Protein AF-A6BKQ6-F1 (afdb_monomer)

Mean predicted aligned error: 5.57 Å

Radius of gyration: 23.63 Å; Cα contacts (8 Å, |Δi|>4): 412; chains: 1; bounding box: 56×48×73 Å

Foldseek 3Di:
DEEEALVLLCLLCAVVNLVHDHDPWFQSVVSNVVLLVDDPYAYEVLRVLVSLLVCLPPLVSLLVSLVVCVVSVHHYDDLDPPDDCDPVNSVVLNPDDSVVSSVVSVVSLLVLLLLLLLVLLVVLLLLLLLLLVLVCVVVVQDDPVRSVVLCCVLRVPCCVPCVVVSSVQLSVQQVVCSVVVNNQPSSLLSSLQVSLVSSLVSQLVVQLVSCVSVVPPCSVVSSVVSNVCSVVLQSPSPLRRLVSSLVSSVVCVVSLVVSLVVVLVVVVVVPQDPQLSLLCSVPVSCCRRVVVHTDGSCSSSLSSSSSLQVDFADDDPPDDPPPRRTYEYADPDPSSLVSCCVPPVVNNVVNVVGTDDD

Secondary structure (DSSP, 8-state):
-EEE-HHHHHHHH-GGGGTPPP-TTB-HHHHHHHHHT-SSEEEEHHHHHHHHHHTTT-HHHHHHHHHHHHHTT-EEE--BTTB---HHHHHHHHT--HHHHHHHHHHHHHHHHHHHHHHHHHHHHHHHHHHHHHHHHHH--S-HHHHHHHHIIIIIIHHHHHHHHHHHHHHHHHHHHHHHT-HHHHHHHHHHHHHHHHHHHHHHHHHHHHHHHTT-S-HHHHHHHHHHHHHHTT-SSSSSHHHHHHHHHGGGHHHHHHHHHHHHHHHHHTT--HHHHHHIIIIIIIIIIIS-----TTHHHHHHHHGGGG-BPPPPTT--TTS--B-EEE---HHHHHHHHHH-HHHHHHHHHTBPP-

Organism: NCBI:txid411462

Solvent-accessible surface area (backbone atoms only — not comparable to full-atom values): 19007 Å² total; per-residue (Å²): 65,40,33,37,36,58,65,36,47,36,32,50,73,30,27,60,79,73,76,40,75,75,62,89,53,49,39,38,70,62,43,30,57,52,55,71,73,47,78,61,36,31,35,34,39,50,35,50,43,52,54,40,41,73,38,31,86,40,38,70,54,48,50,51,52,51,50,49,35,58,75,70,57,47,44,76,40,70,54,44,88,100,49,75,86,48,73,68,54,51,54,51,58,73,69,44,51,57,69,54,46,26,53,47,18,50,52,43,39,52,53,51,39,52,54,52,13,54,50,50,42,52,52,48,51,52,53,52,48,52,51,50,55,49,51,56,64,68,64,68,79,66,53,73,70,54,48,50,53,50,44,45,47,75,45,55,48,44,51,70,73,40,47,67,61,54,26,47,52,41,35,49,30,32,53,57,8,62,76,68,77,37,31,56,58,41,32,39,51,53,52,44,41,57,51,24,54,51,54,48,53,49,51,30,51,52,33,33,53,49,28,57,75,69,65,49,91,58,39,64,58,43,26,51,49,41,54,66,49,35,47,80,54,20,48,65,55,75,78,31,34,51,48,26,53,26,60,62,50,61,76,39,56,70,57,50,57,51,49,47,52,52,56,29,50,53,42,43,75,71,73,43,44,72,44,24,28,47,36,43,42,70,50,50,45,43,35,38,58,74,64,39,42,74,78,58,73,60,56,62,49,50,28,38,53,42,32,53,56,65,43,68,50,80,83,54,93,91,59,57,94,83,55,86,34,57,35,38,68,41,51,77,49,72,66,61,39,54,50,41,40,72,80,38,53,76,44,40,66,58,44,57,72,30,38,52,87,127

pLDDT: mean 90.09, std 6.65, range [56.56, 97.94]

Structure (mmCIF, N/CA/C/O backbone):
data_AF-A6BKQ6-F1
#
_entry.id   AF-A6BKQ6-F1
#
loop_
_atom_site.group_PDB
_atom_site.id
_atom_site.type_symbol
_atom_site.label_atom_id
_atom_site.label_alt_id
_atom_site.label_comp_id
_atom_site.label_asym_id
_atom_site.label_entity_id
_atom_site.label_seq_id
_atom_site.pdbx_PDB_ins_code
_atom_site.Cartn_x
_atom_site.Cartn_y
_atom_site.Cartn_z
_atom_site.occupancy
_atom_site.B_iso_or_equiv
_atom_site.auth_seq_id
_atom_site.auth_comp_id
_atom_site.auth_asym_id
_atom_site.auth_atom_id
_atom_site.pdbx_PDB_model_num
ATOM 1 N N . MET A 1 1 ? -5.783 -12.000 20.745 1.00 90.62 1 MET A N 1
ATOM 2 C CA . MET A 1 1 ? -6.132 -10.556 20.726 1.00 90.62 1 MET A CA 1
ATOM 3 C C . MET A 1 1 ? -6.902 -10.252 19.454 1.00 90.62 1 MET A C 1
ATOM 5 O O . MET A 1 1 ? -6.566 -10.824 18.428 1.00 90.62 1 MET A O 1
ATOM 9 N N . ILE A 1 2 ? -7.914 -9.390 19.515 1.00 95.06 2 ILE A N 1
ATOM 10 C CA . ILE A 1 2 ? -8.702 -8.961 18.355 1.00 95.06 2 ILE A CA 1
ATOM 11 C C . ILE A 1 2 ? -8.279 -7.557 17.933 1.00 95.06 2 ILE A C 1
ATOM 13 O O . ILE A 1 2 ? -8.339 -6.623 18.724 1.00 95.06 2 ILE A O 1
ATOM 17 N N . PHE A 1 3 ? -7.888 -7.411 16.679 1.00 97.31 3 PHE A N 1
ATOM 18 C CA . PHE A 1 3 ? -7.633 -6.138 16.031 1.00 97.31 3 PHE A CA 1
ATOM 19 C C . PHE A 1 3 ? -8.837 -5.732 15.190 1.00 97.31 3 PHE A C 1
ATOM 21 O O . PHE A 1 3 ? -9.510 -6.581 14.602 1.00 97.31 3 PHE A O 1
ATOM 28 N N . LEU A 1 4 ? -9.116 -4.436 15.152 1.00 97.31 4 LEU A N 1
ATOM 29 C CA . LEU A 1 4 ? -10.214 -3.873 14.374 1.00 97.31 4 LEU A CA 1
ATOM 30 C C . LEU A 1 4 ? -9.649 -3.120 13.172 1.00 97.31 4 LEU A C 1
ATOM 32 O O . LEU A 1 4 ? -8.767 -2.283 13.349 1.00 97.31 4 LEU A O 1
ATOM 36 N N . ASP A 1 5 ? -10.169 -3.389 11.975 1.00 95.19 5 ASP A N 1
ATOM 37 C CA . ASP A 1 5 ? -10.005 -2.466 10.850 1.00 95.19 5 ASP A CA 1
ATOM 38 C C . ASP A 1 5 ? -10.895 -1.215 11.039 1.00 95.19 5 ASP A C 1
ATOM 40 O O . ASP A 1 5 ? -11.685 -1.117 11.990 1.00 95.19 5 ASP A O 1
ATOM 44 N N . ALA A 1 6 ? -10.794 -0.248 10.122 1.00 94.31 6 ALA A N 1
ATOM 45 C CA . ALA A 1 6 ? -11.582 0.981 10.203 1.00 94.31 6 ALA A CA 1
ATOM 46 C C . ALA A 1 6 ? -13.096 0.706 10.125 1.00 94.31 6 ALA A C 1
ATOM 48 O O . ALA A 1 6 ? -13.874 1.232 10.923 1.00 94.31 6 ALA A O 1
ATOM 49 N N . ASN A 1 7 ? -13.535 -0.164 9.209 1.00 92.44 7 ASN A N 1
ATOM 50 C CA . ASN A 1 7 ? -14.954 -0.472 9.009 1.00 92.44 7 ASN A CA 1
ATOM 51 C C . ASN A 1 7 ? -15.588 -1.203 10.201 1.00 92.44 7 ASN A C 1
ATOM 53 O O . ASN A 1 7 ? -16.752 -0.959 10.537 1.00 92.44 7 ASN A O 1
ATOM 57 N N . ALA A 1 8 ? -14.837 -2.078 10.856 1.00 95.19 8 ALA A N 1
ATOM 58 C CA . ALA A 1 8 ? -15.203 -2.789 12.064 1.00 95.19 8 ALA A CA 1
ATOM 59 C C . ALA A 1 8 ? -15.252 -1.834 13.250 1.00 95.19 8 ALA A C 1
ATOM 61 O O . ALA A 1 8 ? -16.211 -1.896 14.018 1.00 95.19 8 ALA A O 1
ATOM 62 N N . PHE A 1 9 ? -14.302 -0.899 13.361 1.00 96.75 9 PHE A N 1
ATOM 63 C CA . PHE A 1 9 ? -14.368 0.171 14.355 1.00 96.75 9 PHE A CA 1
ATOM 64 C C . PHE A 1 9 ? -15.628 1.032 14.172 1.00 96.75 9 PHE A C 1
ATOM 66 O O . PHE A 1 9 ? -16.381 1.232 15.128 1.00 96.75 9 PHE A O 1
ATOM 73 N N . TYR A 1 10 ? -15.926 1.472 12.944 1.00 95.44 10 TYR A N 1
ATOM 74 C CA . TYR A 1 10 ? -17.142 2.238 12.653 1.00 95.44 10 TYR A CA 1
ATOM 75 C C . TYR A 1 10 ? -18.410 1.455 12.989 1.00 95.44 10 TYR A C 1
ATOM 77 O O . TYR A 1 10 ? -19.334 2.006 13.578 1.00 95.44 10 TYR A O 1
ATOM 85 N N . SER A 1 11 ? -18.450 0.164 12.661 1.00 95.12 11 SER A N 1
ATOM 86 C CA . SER A 1 11 ? -19.589 -0.709 12.971 1.00 95.12 11 SER A CA 1
ATOM 87 C C . SER A 1 11 ? -19.733 -0.954 14.477 1.00 95.12 11 SER A C 1
ATOM 89 O O . SER A 1 11 ? -20.846 -1.042 14.989 1.00 95.12 11 SER A O 1
ATOM 91 N N . TYR A 1 12 ? -18.620 -1.011 15.214 1.00 95.88 12 TYR A N 1
ATOM 92 C CA . TYR A 1 12 ? -18.617 -1.167 16.666 1.00 95.88 12 TYR A CA 1
ATOM 93 C C . TYR A 1 12 ? -19.188 0.073 17.370 1.00 95.88 12 TYR A C 1
ATOM 95 O O . TYR A 1 12 ? -20.102 -0.039 18.197 1.00 95.88 12 TYR A O 1
ATOM 103 N N . MET A 1 13 ? -18.728 1.263 16.973 1.00 94.94 13 MET A N 1
ATOM 104 C CA . MET A 1 13 ? -19.283 2.544 17.428 1.00 94.94 13 MET A CA 1
ATOM 105 C C . MET A 1 13 ? -20.723 2.764 16.927 1.00 94.94 13 MET A C 1
ATOM 107 O O . MET A 1 13 ? -21.537 3.416 17.585 1.00 94.94 13 MET A O 1
ATOM 111 N N . GLY A 1 14 ? -21.069 2.126 15.810 1.00 92.69 14 GLY A N 1
ATOM 112 C CA . GLY A 1 14 ? -22.310 2.274 15.059 1.00 92.69 14 GLY A CA 1
ATOM 113 C C . GLY A 1 14 ? -22.132 3.303 13.948 1.00 92.69 14 GLY A C 1
ATOM 114 O O . GLY A 1 14 ? -21.841 4.466 14.227 1.00 92.69 14 GLY A O 1
ATOM 115 N N . ARG A 1 15 ? -22.323 2.911 12.683 1.00 91.19 15 ARG A N 1
ATOM 116 C CA . ARG A 1 15 ? -21.946 3.760 11.535 1.00 91.19 15 ARG A CA 1
ATOM 117 C C . ARG A 1 15 ? -22.690 5.095 11.503 1.00 91.19 15 ARG A C 1
ATOM 119 O O . ARG A 1 15 ? -22.076 6.136 11.271 1.00 91.19 15 ARG A O 1
ATOM 126 N N . LYS A 1 16 ? -23.973 5.097 11.875 1.00 88.56 16 LYS A N 1
ATOM 127 C CA . LYS A 1 16 ? -24.762 6.330 12.057 1.00 88.56 16 LYS A CA 1
ATOM 128 C C . LYS A 1 16 ? -24.145 7.277 13.089 1.00 88.56 16 LYS A C 1
ATOM 130 O O . LYS A 1 16 ? -24.115 8.488 12.879 1.00 88.56 16 LYS A O 1
ATOM 135 N N . ASN A 1 17 ? -23.589 6.731 14.172 1.00 87.38 17 ASN A N 1
ATOM 136 C CA . ASN A 1 17 ? -22.946 7.507 15.235 1.00 87.38 17 ASN A CA 1
ATOM 137 C C . ASN A 1 17 ? -21.609 8.104 14.806 1.00 87.38 17 ASN A C 1
ATOM 139 O O . ASN A 1 17 ? -21.092 8.963 15.517 1.00 87.38 17 ASN A O 1
ATOM 143 N N . VAL A 1 18 ? -21.069 7.693 13.654 1.00 87.06 18 VAL A N 1
ATOM 144 C CA . VAL A 1 18 ? -19.909 8.328 13.020 1.00 87.06 18 VAL A CA 1
ATOM 145 C C . VAL A 1 18 ? -20.253 9.126 11.758 1.00 87.06 18 VAL A C 1
ATOM 147 O O . VAL A 1 18 ? -19.361 9.613 11.079 1.00 87.06 18 VAL A O 1
ATOM 150 N N . GLY A 1 19 ? -21.543 9.330 11.467 1.00 84.75 19 GLY A N 1
ATOM 151 C CA . GLY A 1 19 ? -21.985 10.097 10.297 1.00 84.75 19 GLY A CA 1
ATOM 152 C C . GLY A 1 19 ? -21.862 9.331 8.979 1.00 84.75 19 GLY A C 1
ATOM 153 O O . GLY A 1 19 ? -21.945 9.932 7.914 1.00 84.75 19 GLY A O 1
ATOM 154 N N . LEU A 1 20 ? -21.678 8.012 9.047 1.00 86.69 20 LEU A N 1
ATOM 155 C CA . LEU A 1 20 ? -21.656 7.120 7.895 1.00 86.69 20 LEU A CA 1
ATOM 156 C C . LEU A 1 20 ? -23.038 6.482 7.696 1.00 86.69 20 LEU A C 1
ATOM 158 O O . LEU A 1 20 ? -23.798 6.290 8.649 1.00 86.69 20 LEU A O 1
ATOM 162 N N . GLY A 1 21 ? -23.354 6.113 6.453 1.00 81.62 21 GLY A N 1
ATOM 163 C CA . GLY A 1 21 ? -24.565 5.349 6.143 1.00 81.62 21 GLY A CA 1
ATOM 164 C C . GLY A 1 21 ? -24.598 4.004 6.878 1.00 81.62 21 GLY A C 1
ATOM 165 O O . GLY A 1 21 ? -23.546 3.400 7.126 1.00 81.62 21 GLY A O 1
ATOM 166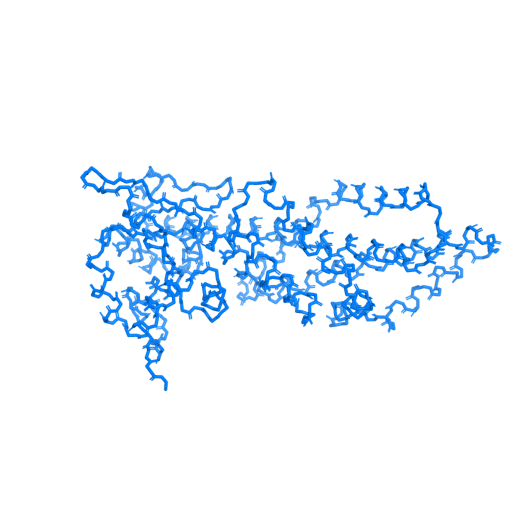 N N . GLU A 1 22 ? -25.803 3.536 7.223 1.00 74.94 22 GLU A N 1
ATOM 167 C CA . GLU A 1 22 ? -25.991 2.221 7.849 1.00 74.94 22 GLU A CA 1
ATOM 168 C C . GLU A 1 22 ? -25.378 1.113 7.003 1.00 74.94 22 GLU A C 1
ATOM 170 O O . GLU A 1 22 ? -25.504 1.099 5.778 1.00 74.94 22 GLU A O 1
ATOM 175 N N . SER A 1 23 ? -24.725 0.161 7.669 1.00 73.62 23 SER A N 1
ATOM 176 C CA . SER A 1 23 ? -24.297 -1.053 6.991 1.00 73.62 23 SER A CA 1
ATOM 177 C C . SER A 1 23 ? -25.489 -1.986 6.834 1.00 73.62 23 SER A C 1
ATOM 179 O O . SER A 1 23 ? -25.983 -2.543 7.812 1.00 73.62 23 SER A O 1
ATOM 181 N N . ALA A 1 24 ? -25.901 -2.230 5.591 1.00 72.81 24 ALA A N 1
ATOM 182 C CA . ALA A 1 24 ? -26.839 -3.305 5.274 1.00 72.81 24 ALA A CA 1
ATOM 183 C C . ALA A 1 24 ? -26.221 -4.705 5.472 1.00 72.81 24 ALA A C 1
ATOM 185 O O . ALA A 1 24 ? -26.926 -5.709 5.406 1.00 72.81 24 ALA A O 1
ATOM 186 N N . HIS A 1 25 ? -24.913 -4.796 5.730 1.00 83.81 25 HIS A N 1
ATOM 187 C CA . HIS A 1 25 ? -24.161 -6.051 5.700 1.00 83.81 25 HIS A CA 1
ATOM 188 C C . HIS A 1 25 ? -23.650 -6.503 7.069 1.00 83.81 25 HIS A C 1
ATOM 190 O O . HIS A 1 25 ? -23.174 -7.631 7.176 1.00 83.81 25 HIS A O 1
ATOM 196 N N . VAL A 1 26 ? -23.743 -5.663 8.107 1.00 91.38 26 VAL A N 1
ATOM 197 C CA . VAL A 1 26 ? -23.176 -5.941 9.435 1.00 91.38 26 VAL A CA 1
ATOM 198 C C . VAL A 1 26 ? -24.244 -5.838 10.519 1.00 91.38 26 VAL A C 1
ATOM 200 O O . VAL A 1 26 ? -24.957 -4.845 10.637 1.00 91.38 26 VAL A O 1
ATOM 203 N N . LYS A 1 27 ? -24.300 -6.852 11.377 1.00 93.12 27 LYS A N 1
ATOM 204 C CA . LYS A 1 27 ? -25.115 -6.902 12.588 1.00 93.12 27 LYS A CA 1
ATOM 205 C C . LYS A 1 27 ? -24.452 -6.108 13.713 1.00 93.12 27 LYS A C 1
ATOM 207 O O . LYS A 1 27 ? -23.908 -6.680 14.658 1.00 93.12 27 LYS A O 1
ATOM 212 N N . GLU A 1 28 ? -24.491 -4.779 13.621 1.00 93.00 28 GLU A N 1
ATOM 213 C CA . GLU A 1 28 ? -23.759 -3.879 14.532 1.00 93.00 28 GLU A CA 1
ATOM 214 C C . GLU A 1 28 ? -24.047 -4.146 16.022 1.00 93.00 28 GLU A C 1
ATOM 216 O O . GLU A 1 28 ? -23.132 -4.114 16.844 1.00 93.00 28 GLU A O 1
ATOM 221 N N . LYS A 1 29 ? -25.297 -4.477 16.384 1.00 92.25 29 LYS A N 1
ATOM 222 C CA . LYS A 1 29 ? -25.671 -4.801 17.775 1.00 92.25 29 LYS A CA 1
ATOM 223 C C . LYS A 1 29 ? -24.989 -6.072 18.291 1.00 92.25 29 LYS A C 1
ATOM 225 O O . LYS A 1 29 ? -24.486 -6.073 19.411 1.00 92.25 29 LYS A O 1
ATOM 230 N N . GLU A 1 30 ? -24.959 -7.134 17.483 1.00 95.06 30 GLU A N 1
ATOM 231 C CA . GLU A 1 30 ? -24.305 -8.399 17.846 1.00 95.06 30 GLU A CA 1
ATOM 232 C C . GLU A 1 30 ? -22.784 -8.218 17.930 1.00 95.06 30 GLU A C 1
ATOM 234 O O . GLU A 1 30 ? -22.162 -8.669 18.893 1.00 95.06 30 GLU A O 1
ATOM 239 N N . LEU A 1 31 ? -22.195 -7.493 16.969 1.00 95.62 31 LEU A N 1
ATOM 240 C CA . LEU A 1 31 ? -20.769 -7.157 16.973 1.00 95.62 31 LEU A CA 1
ATOM 241 C C . LEU A 1 31 ? -20.386 -6.376 18.232 1.00 95.62 31 LEU A C 1
ATOM 243 O O . LEU A 1 31 ? -19.391 -6.700 18.878 1.00 95.62 31 LEU A O 1
ATOM 247 N N . ARG A 1 32 ? -21.182 -5.363 18.594 1.00 95.06 32 ARG A N 1
ATOM 248 C CA . ARG A 1 32 ? -20.947 -4.557 19.792 1.00 95.06 32 ARG A CA 1
ATOM 249 C C . ARG A 1 32 ? -21.020 -5.397 21.058 1.00 95.06 32 ARG A C 1
ATOM 251 O O . ARG A 1 32 ? -20.077 -5.351 21.838 1.00 95.06 32 ARG A O 1
ATOM 258 N N . GLY A 1 33 ? -22.071 -6.204 21.223 1.00 95.94 33 GLY A N 1
ATOM 259 C CA . GLY A 1 33 ? -22.197 -7.095 22.380 1.00 95.94 33 GLY A CA 1
ATOM 260 C C . GLY A 1 33 ? -21.012 -8.057 22.511 1.00 95.94 33 GLY A C 1
ATOM 261 O O . GLY A 1 33 ? -20.489 -8.257 23.605 1.00 95.94 33 GLY A O 1
ATOM 262 N N . TYR A 1 34 ? -20.525 -8.590 21.389 1.00 95.88 34 TYR A N 1
ATOM 263 C CA . TYR A 1 34 ? -19.332 -9.431 21.375 1.00 95.88 34 TYR A CA 1
ATOM 264 C C . TYR A 1 34 ? -18.054 -8.669 21.755 1.00 95.88 34 TYR A C 1
ATOM 266 O O . TYR A 1 34 ? -17.312 -9.121 22.624 1.00 95.88 34 TYR A O 1
ATOM 274 N N . LEU A 1 35 ? -17.786 -7.513 21.142 1.00 96.00 35 LEU A N 1
ATOM 275 C CA . LEU A 1 35 ? -16.572 -6.732 21.410 1.00 96.00 35 LEU A CA 1
ATOM 276 C C . LEU A 1 35 ? -16.549 -6.132 22.823 1.00 96.00 35 LEU A C 1
ATOM 278 O O . LEU A 1 35 ? -15.479 -6.047 23.430 1.00 96.00 35 LEU A O 1
ATOM 282 N N . ASP A 1 36 ? -17.712 -5.783 23.375 1.00 95.94 36 ASP A N 1
ATOM 283 C CA . ASP A 1 36 ? -17.853 -5.365 24.771 1.00 95.94 36 ASP A CA 1
ATOM 284 C C . ASP A 1 36 ? -17.510 -6.512 25.739 1.00 95.94 36 ASP A C 1
ATOM 286 O O . ASP A 1 36 ? -16.922 -6.270 26.792 1.00 95.94 36 ASP A O 1
ATOM 290 N N . SER A 1 37 ? -17.791 -7.769 25.364 1.00 93.75 37 SER A N 1
ATOM 291 C CA . SER A 1 37 ? -17.470 -8.952 26.181 1.00 93.75 37 SER A CA 1
ATOM 292 C C . SER A 1 37 ? -15.985 -9.350 26.174 1.00 93.75 37 SER A C 1
ATOM 294 O O . SER A 1 37 ? -15.577 -10.228 26.934 1.00 93.75 37 SER A O 1
ATOM 296 N N . ILE A 1 38 ? -15.157 -8.719 25.331 1.00 89.81 38 ILE A N 1
ATOM 297 C CA . ILE A 1 38 ? -13.746 -9.079 25.148 1.00 89.81 38 ILE A CA 1
ATOM 298 C C . ILE A 1 38 ? -12.833 -7.984 25.671 1.00 89.81 38 ILE A C 1
ATOM 300 O O . ILE A 1 38 ? -12.914 -6.830 25.257 1.00 89.81 38 ILE A O 1
ATOM 304 N N . PHE A 1 39 ? -11.889 -8.370 26.526 1.00 86.12 39 PHE A N 1
ATOM 305 C CA . PHE A 1 39 ? -10.869 -7.461 27.047 1.00 86.12 39 PHE A CA 1
ATOM 306 C C . PHE A 1 39 ? -9.665 -7.315 26.109 1.00 86.12 39 PHE A C 1
ATOM 308 O O . PHE A 1 39 ? -9.172 -6.207 25.928 1.00 86.12 39 PHE A O 1
ATOM 315 N N . ASP A 1 40 ? -9.224 -8.400 25.465 1.00 88.94 40 ASP A N 1
ATOM 316 C CA . ASP A 1 40 ? -8.035 -8.403 24.600 1.00 88.94 40 ASP A CA 1
ATOM 317 C C . ASP A 1 40 ? -8.367 -7.916 23.181 1.00 88.94 40 ASP A C 1
ATOM 319 O O . ASP A 1 40 ? -8.368 -8.701 22.223 1.00 88.94 40 ASP A O 1
ATOM 323 N N . LYS A 1 41 ? -8.655 -6.619 23.050 1.00 94.00 41 LYS A N 1
ATOM 324 C CA . LYS A 1 41 ? -8.938 -5.949 21.777 1.00 94.00 41 LYS A CA 1
ATOM 325 C C . LYS A 1 41 ? -8.129 -4.664 21.612 1.00 94.00 41 LYS A C 1
ATOM 327 O O . LYS A 1 41 ? -7.881 -3.957 22.584 1.00 94.00 41 LYS A O 1
ATOM 332 N N . SER A 1 42 ? -7.732 -4.363 20.381 1.00 95.88 42 SER A N 1
ATOM 333 C CA . SER A 1 42 ? -6.844 -3.245 20.066 1.00 95.88 42 SER A CA 1
ATOM 334 C C . SER A 1 42 ? -7.161 -2.641 18.697 1.00 95.88 42 SER A C 1
ATOM 336 O O . SER A 1 42 ? -7.721 -3.300 17.819 1.00 95.88 42 SER A O 1
ATOM 338 N N . LEU A 1 43 ? -6.804 -1.372 18.524 1.00 96.56 43 LEU A N 1
ATOM 339 C CA . LEU A 1 43 ? -6.849 -0.665 17.256 1.00 96.56 43 LEU A CA 1
ATOM 340 C C . LEU A 1 43 ? -5.414 -0.533 16.717 1.00 96.56 43 LEU A C 1
ATOM 342 O O . LEU A 1 43 ? -4.566 0.046 17.400 1.00 96.56 43 LEU A O 1
ATOM 346 N N . PRO A 1 44 ? -5.108 -1.053 15.521 1.00 97.19 44 PRO A N 1
ATOM 347 C CA . PRO A 1 44 ? -3.815 -0.814 14.890 1.00 97.19 44 PRO A CA 1
ATOM 348 C C . PRO A 1 44 ? -3.576 0.688 14.674 1.00 97.19 44 PRO A C 1
ATOM 350 O O . PRO A 1 44 ? -4.498 1.416 14.307 1.00 97.19 44 PRO A O 1
ATOM 353 N N . THR A 1 45 ? -2.344 1.162 14.857 1.00 96.69 45 THR A N 1
ATOM 354 C CA . THR A 1 45 ? -1.991 2.581 14.666 1.00 96.69 45 THR A CA 1
ATOM 355 C C . THR A 1 45 ? -2.237 3.046 13.231 1.00 96.69 45 THR A C 1
ATOM 357 O O . THR A 1 45 ? -2.738 4.145 13.024 1.00 96.69 45 THR A O 1
ATOM 360 N N . SER A 1 46 ? -1.983 2.189 12.239 1.00 96.06 46 SER A N 1
ATOM 361 C CA . SER A 1 46 ? -2.410 2.406 10.840 1.00 96.06 46 SER A CA 1
ATOM 362 C C . SER A 1 46 ? -3.896 2.765 10.728 1.00 96.06 46 SER A C 1
ATOM 364 O O . SER A 1 46 ? -4.236 3.810 10.179 1.00 96.06 46 SER A O 1
ATOM 366 N N . VAL A 1 47 ? -4.769 1.963 11.337 1.00 96.75 47 VAL A N 1
ATOM 367 C CA . VAL A 1 47 ? -6.221 2.179 11.339 1.00 96.75 47 VAL A CA 1
ATOM 368 C C . VAL A 1 47 ? -6.597 3.442 12.121 1.00 96.75 47 VAL A C 1
ATOM 370 O O . VAL A 1 47 ? -7.471 4.198 11.702 1.00 96.75 47 VAL A O 1
ATOM 373 N N . PHE A 1 48 ? -5.927 3.712 13.245 1.00 97.19 48 PHE A N 1
ATOM 374 C CA . PHE A 1 48 ? -6.125 4.950 14.000 1.00 97.19 48 PHE A CA 1
ATOM 375 C C . PHE A 1 48 ? -5.832 6.188 13.142 1.00 97.19 48 PHE A C 1
ATOM 377 O O . PHE A 1 48 ? -6.673 7.083 13.069 1.00 97.19 48 PHE A O 1
ATOM 384 N N . ILE A 1 49 ? -4.697 6.213 12.435 1.00 96.44 49 ILE A N 1
ATOM 385 C CA . ILE A 1 49 ? -4.351 7.294 11.503 1.00 96.44 49 ILE A CA 1
ATOM 386 C C . ILE A 1 49 ? -5.431 7.440 10.429 1.00 96.44 49 ILE A C 1
ATOM 388 O O . ILE A 1 49 ? -5.888 8.554 10.183 1.00 96.44 49 ILE A O 1
ATOM 392 N N . GLU A 1 50 ? -5.881 6.343 9.814 1.00 95.31 50 GLU A N 1
ATOM 393 C CA . GLU A 1 50 ? -6.937 6.391 8.794 1.00 95.31 50 GLU A CA 1
ATOM 394 C C . GLU A 1 50 ? -8.222 7.034 9.306 1.00 95.31 50 GLU A C 1
ATOM 396 O O . GLU A 1 50 ? -8.780 7.912 8.645 1.00 95.31 50 GLU A O 1
ATOM 401 N N . ILE A 1 51 ? -8.665 6.644 10.501 1.00 96.38 51 ILE A N 1
ATOM 402 C CA . ILE A 1 51 ? -9.873 7.183 11.124 1.00 96.38 51 ILE A CA 1
ATOM 403 C C . ILE A 1 51 ? -9.710 8.677 11.426 1.00 96.38 51 ILE A C 1
ATOM 405 O O . ILE A 1 51 ? -10.586 9.473 11.079 1.00 96.38 51 ILE A O 1
ATOM 409 N N . MET A 1 52 ? -8.595 9.071 12.045 1.00 96.88 52 MET A N 1
ATOM 410 C CA . MET A 1 52 ? -8.338 10.467 12.408 1.00 96.88 52 MET A CA 1
ATOM 411 C C . MET A 1 52 ? -8.236 11.363 11.168 1.00 96.88 52 MET A C 1
ATOM 413 O O . MET A 1 52 ? -8.806 12.452 11.143 1.00 96.88 52 MET A O 1
ATOM 417 N N . VAL A 1 53 ? -7.573 10.892 10.109 1.00 95.69 53 VAL A N 1
ATOM 418 C CA . VAL A 1 53 ? -7.454 11.620 8.838 1.00 95.69 53 VAL A CA 1
ATOM 419 C C . VAL A 1 53 ? -8.798 11.716 8.118 1.00 95.69 53 VAL A C 1
ATOM 421 O O . VAL A 1 53 ? -9.112 12.764 7.544 1.00 95.69 53 VAL A O 1
ATOM 424 N N . HIS A 1 54 ? -9.613 10.659 8.154 1.00 94.69 54 HIS A N 1
ATOM 425 C CA . HIS A 1 54 ? -10.936 10.652 7.532 1.00 94.69 54 HIS A CA 1
ATOM 426 C C . HIS A 1 54 ? -11.839 11.749 8.112 1.00 94.69 54 HIS A C 1
ATOM 428 O O . HIS A 1 54 ? -12.478 12.479 7.359 1.00 94.69 54 HIS A O 1
ATOM 434 N N . PHE A 1 55 ? -11.826 11.925 9.436 1.00 95.94 55 PHE A N 1
ATOM 435 C CA . PHE A 1 55 ? -12.648 12.916 10.137 1.00 95.94 55 PHE A CA 1
ATOM 436 C C . PHE A 1 55 ? -11.906 14.212 10.492 1.00 95.94 55 PHE A C 1
ATOM 438 O O . PHE A 1 55 ? -12.395 14.982 11.315 1.00 95.94 55 PHE A O 1
ATOM 445 N N . ARG A 1 56 ? -10.748 14.489 9.876 1.00 95.88 56 ARG A N 1
ATOM 446 C CA . ARG A 1 56 ? -9.857 15.616 10.226 1.00 95.88 56 ARG A CA 1
ATOM 447 C C . ARG A 1 56 ? -10.534 16.990 10.297 1.00 95.88 56 ARG A C 1
ATOM 449 O O . ARG A 1 56 ? -10.078 17.864 11.030 1.00 95.88 56 ARG A O 1
ATOM 456 N N . ASP A 1 57 ? -11.616 17.190 9.548 1.00 94.56 57 ASP A N 1
ATOM 457 C CA . ASP A 1 57 ? -12.371 18.443 9.527 1.00 94.56 57 ASP A CA 1
ATOM 458 C C . ASP A 1 57 ? -13.527 18.508 10.536 1.00 94.56 57 ASP A C 1
ATOM 460 O O . ASP A 1 57 ? -13.966 19.607 10.882 1.00 94.56 57 ASP A O 1
ATOM 464 N N . ASP A 1 58 ? -13.972 17.366 11.067 1.00 95.12 58 ASP A N 1
ATOM 465 C CA . ASP A 1 58 ? -15.084 17.250 12.014 1.00 95.12 58 ASP A CA 1
ATOM 466 C C . ASP A 1 58 ? -14.562 17.057 13.448 1.00 95.12 58 ASP A C 1
ATOM 468 O O . ASP A 1 58 ? -14.443 15.949 13.971 1.00 95.12 58 ASP A O 1
ATOM 472 N N . LYS A 1 59 ? -14.261 18.180 14.107 1.00 93.56 59 LYS A N 1
ATOM 473 C CA . LYS A 1 59 ? -13.708 18.231 15.475 1.00 93.56 59 LYS A CA 1
ATOM 474 C C . LYS A 1 59 ? -14.543 17.447 16.485 1.00 93.56 59 LYS A C 1
ATOM 476 O O . LYS A 1 59 ? -14.004 16.693 17.294 1.00 93.56 59 LYS A O 1
ATOM 481 N N . LYS A 1 60 ? -15.869 17.597 16.404 1.00 92.06 60 LYS A N 1
ATOM 482 C CA . LYS A 1 60 ? -16.813 16.923 17.298 1.00 92.06 60 LYS A CA 1
ATOM 483 C C . LYS A 1 60 ? -16.719 15.414 17.115 1.00 92.06 60 LYS A C 1
ATOM 485 O O . LYS A 1 60 ? -16.704 14.675 18.097 1.00 92.06 60 LYS A O 1
ATOM 490 N N . ARG A 1 61 ? -16.620 14.956 15.866 1.00 94.44 61 ARG A N 1
ATOM 491 C CA . ARG A 1 61 ? -16.457 13.537 15.560 1.00 94.44 61 ARG A CA 1
ATOM 492 C C . ARG A 1 61 ? -15.135 12.975 16.048 1.00 94.44 61 ARG A C 1
ATOM 494 O O . ARG A 1 61 ? -15.138 11.899 16.636 1.00 94.44 61 ARG A O 1
ATOM 501 N N . LEU A 1 62 ? -14.033 13.696 15.846 1.00 96.31 62 LEU A N 1
ATOM 502 C CA . LEU A 1 62 ? -12.721 13.285 16.351 1.00 96.31 62 LEU A CA 1
ATOM 503 C C . LEU A 1 62 ? -12.775 13.061 17.867 1.00 96.31 62 LEU A C 1
ATOM 505 O O . LEU A 1 62 ? -12.317 12.027 18.353 1.00 96.31 62 LEU A O 1
ATOM 509 N N . LYS A 1 63 ? -13.409 13.979 18.608 1.00 94.94 63 LYS A N 1
ATOM 510 C CA . LYS A 1 63 ? -13.572 13.839 20.057 1.00 94.94 63 LYS A CA 1
ATOM 511 C C . LYS A 1 63 ? -14.430 12.626 20.425 1.00 94.94 63 LYS A C 1
ATOM 513 O O . LYS A 1 63 ? -14.013 11.823 21.251 1.00 94.94 63 LYS A O 1
ATOM 518 N N . GLN A 1 64 ? -15.561 12.423 19.746 1.00 94.88 64 GLN A N 1
ATOM 519 C CA . GLN A 1 64 ? -16.416 11.244 19.948 1.00 94.88 64 GLN A CA 1
ATOM 520 C C . GLN A 1 64 ? -15.680 9.919 19.697 1.00 94.88 64 GLN A C 1
ATOM 522 O O . GLN A 1 64 ? -15.884 8.956 20.431 1.00 94.88 64 GLN A O 1
ATOM 527 N N . ILE A 1 65 ? -14.828 9.862 18.672 1.00 96.06 65 ILE A N 1
ATOM 528 C CA . ILE A 1 65 ? -14.018 8.682 18.343 1.00 96.06 65 ILE A CA 1
ATOM 529 C C . ILE A 1 65 ? -13.017 8.379 19.460 1.00 96.06 65 ILE A C 1
ATOM 531 O O . ILE A 1 65 ? -12.891 7.225 19.875 1.00 96.06 65 ILE A O 1
ATOM 535 N N . LEU A 1 66 ? -12.322 9.404 19.961 1.00 96.19 66 LEU A N 1
ATOM 536 C CA . LEU A 1 66 ? -11.375 9.255 21.066 1.00 96.19 66 LEU A CA 1
ATOM 537 C C . LEU A 1 66 ? -12.071 8.833 22.356 1.00 96.19 66 LEU A C 1
ATOM 539 O O . LEU A 1 66 ? -11.613 7.894 23.010 1.00 96.19 66 LEU A O 1
ATOM 543 N N . ASP A 1 67 ? -13.188 9.482 22.681 1.00 95.31 67 ASP A N 1
ATOM 544 C CA . ASP A 1 67 ? -13.964 9.186 23.879 1.00 95.31 67 ASP A CA 1
ATOM 545 C C . ASP A 1 67 ? -14.485 7.743 23.841 1.00 95.31 67 ASP A C 1
ATOM 547 O O . ASP A 1 67 ? -14.313 6.995 24.803 1.00 95.31 67 ASP A O 1
ATOM 551 N N . PHE A 1 68 ? -15.008 7.300 22.691 1.00 96.44 68 PHE A N 1
ATOM 552 C CA . PHE A 1 68 ? -15.434 5.915 22.492 1.00 96.44 68 PHE A CA 1
ATOM 553 C C . PHE A 1 68 ? -14.268 4.924 22.617 1.00 96.44 68 PHE A C 1
ATOM 555 O O . PHE A 1 68 ? -14.389 3.902 23.294 1.00 96.44 68 PHE A O 1
ATOM 562 N N . ARG A 1 69 ? -13.109 5.214 22.005 1.00 95.88 69 ARG A N 1
ATOM 563 C CA . ARG A 1 69 ? -11.904 4.376 22.138 1.00 95.88 69 ARG A CA 1
ATOM 564 C C . ARG A 1 69 ? -11.519 4.203 23.610 1.00 95.88 69 ARG A C 1
ATOM 566 O O . ARG A 1 69 ? -11.235 3.077 24.029 1.00 95.88 69 ARG A O 1
ATOM 573 N N . GLY A 1 70 ? -11.493 5.298 24.372 1.00 94.00 70 GLY A N 1
ATOM 574 C CA . GLY A 1 70 ? -11.149 5.289 25.793 1.00 94.00 70 GLY A CA 1
ATOM 575 C C . GLY A 1 70 ? -12.175 4.543 26.644 1.00 94.00 70 GLY A C 1
ATOM 576 O O . GLY A 1 70 ? -11.790 3.661 27.411 1.00 94.00 70 GLY A O 1
ATOM 577 N N . GLU A 1 71 ? -13.472 4.802 26.443 1.00 95.00 71 GLU A N 1
ATOM 578 C CA . GLU A 1 71 ? -14.574 4.091 27.112 1.00 95.00 71 GLU A CA 1
ATOM 579 C C . GLU A 1 71 ? -14.469 2.574 26.895 1.00 95.00 71 GLU A C 1
ATOM 581 O O . GLU A 1 71 ? -14.557 1.784 27.836 1.00 95.00 71 GLU A O 1
ATOM 586 N N . LYS A 1 72 ? -14.206 2.157 25.651 1.00 95.19 72 LYS A N 1
ATOM 587 C CA . LYS A 1 72 ? -14.075 0.743 25.275 1.00 95.19 72 LYS A CA 1
ATOM 588 C C . LYS A 1 72 ? -12.708 0.137 25.585 1.00 95.19 72 LYS A C 1
ATOM 590 O O . LYS A 1 72 ? -12.508 -1.049 25.296 1.00 95.19 72 LYS A O 1
ATOM 595 N N . LYS A 1 73 ? -11.794 0.917 26.177 1.00 92.94 73 LYS A N 1
ATOM 596 C CA . LYS A 1 73 ? -10.417 0.531 26.525 1.00 92.94 73 LYS A CA 1
ATOM 597 C C . LYS A 1 73 ? -9.670 -0.107 25.348 1.00 92.94 73 LYS A C 1
ATOM 599 O O . LYS A 1 73 ? -8.957 -1.092 25.515 1.00 92.94 73 LYS A O 1
ATOM 604 N N . LEU A 1 74 ? -9.866 0.433 24.145 1.00 93.81 74 LEU A N 1
ATOM 605 C CA . LEU A 1 74 ? -9.171 -0.025 22.944 1.00 93.81 74 LEU A CA 1
ATOM 606 C C . LEU A 1 74 ? -7.730 0.494 22.969 1.00 93.81 74 LEU A C 1
ATOM 608 O O . LEU A 1 74 ? -7.487 1.670 22.696 1.00 93.81 74 LEU A O 1
ATOM 612 N N . SER A 1 75 ? -6.769 -0.370 23.298 1.00 92.81 75 SER A N 1
ATOM 613 C CA . SER A 1 75 ? -5.345 -0.020 23.220 1.00 92.81 75 SER A CA 1
ATOM 614 C C . SER A 1 75 ? -4.930 0.251 21.772 1.00 92.81 75 SER A C 1
ATOM 616 O O . SER A 1 75 ? -5.541 -0.285 20.844 1.00 92.81 75 SER A O 1
ATOM 618 N N . LEU A 1 76 ? -3.889 1.065 21.566 1.00 94.75 76 LEU A N 1
ATOM 619 C CA . LEU A 1 76 ? -3.263 1.174 20.247 1.00 94.75 76 LEU A CA 1
ATOM 620 C C . LEU A 1 76 ? -2.160 0.131 20.099 1.00 94.75 76 LEU A C 1
ATOM 622 O O . LEU A 1 76 ? -1.400 -0.112 21.035 1.00 94.75 76 LEU A O 1
ATOM 626 N N . PHE A 1 77 ? -2.070 -0.465 18.917 1.00 95.62 77 PHE A N 1
ATOM 627 C CA . PHE A 1 77 ? -0.981 -1.359 18.554 1.00 95.62 77 PHE A CA 1
ATOM 628 C C . PHE A 1 77 ? -0.171 -0.744 17.417 1.00 95.62 77 PHE A C 1
ATOM 630 O O . PHE A 1 77 ? -0.642 -0.657 16.281 1.00 95.62 77 PHE A O 1
ATOM 637 N N . ASN A 1 78 ? 1.053 -0.325 17.737 1.00 94.38 78 ASN A N 1
ATOM 638 C CA . ASN A 1 78 ? 1.972 0.309 16.797 1.00 94.38 78 ASN A CA 1
ATOM 639 C C . ASN A 1 78 ? 2.474 -0.708 15.766 1.00 94.38 78 ASN A C 1
A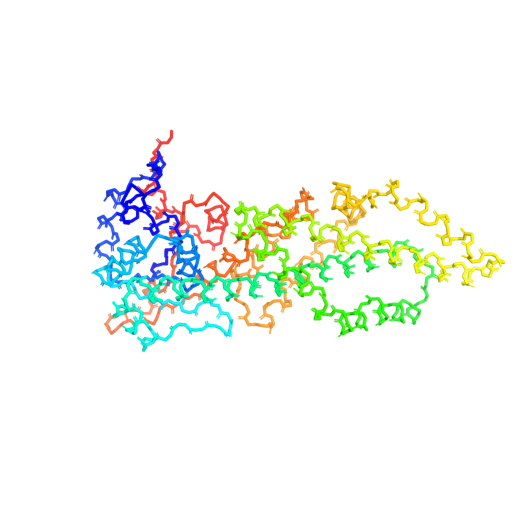TOM 641 O O . ASN A 1 78 ? 3.419 -1.451 16.009 1.00 94.38 78 ASN A O 1
ATOM 645 N N . ASN A 1 79 ? 1.786 -0.753 14.623 1.00 93.81 79 ASN A N 1
ATOM 646 C CA . ASN A 1 79 ? 2.019 -1.701 13.532 1.00 93.81 79 ASN A CA 1
ATOM 647 C C . ASN A 1 79 ? 2.632 -1.065 12.276 1.00 93.81 79 ASN A C 1
ATOM 649 O O . ASN A 1 79 ? 2.679 -1.707 11.228 1.00 93.81 79 ASN A O 1
ATOM 653 N N . ILE A 1 80 ? 3.056 0.194 12.368 1.00 91.12 80 ILE A N 1
ATOM 654 C CA . ILE A 1 80 ? 3.740 0.904 11.292 1.00 91.12 80 ILE A CA 1
ATOM 655 C C . ILE A 1 80 ? 5.236 0.914 11.624 1.00 91.12 80 ILE A C 1
ATOM 657 O O . ILE A 1 80 ? 5.594 1.356 12.717 1.00 91.12 80 ILE A O 1
ATOM 661 N N . PRO A 1 81 ? 6.113 0.444 10.723 1.00 81.44 81 PRO A N 1
ATOM 662 C CA . PRO A 1 81 ? 7.551 0.614 10.890 1.00 81.44 81 PRO A CA 1
ATOM 663 C C . PRO A 1 81 ? 7.908 2.095 11.069 1.00 81.44 81 PRO A C 1
ATOM 665 O O . PRO A 1 81 ? 7.370 2.950 10.369 1.00 81.44 81 PRO A O 1
ATOM 668 N N . ASP A 1 82 ? 8.793 2.392 12.019 1.00 80.62 82 ASP A N 1
ATOM 669 C CA . ASP A 1 82 ? 9.331 3.736 12.286 1.00 80.62 82 ASP A CA 1
ATOM 670 C C . ASP A 1 82 ? 8.307 4.819 12.692 1.00 80.62 82 ASP A C 1
ATOM 672 O O . ASP A 1 82 ? 8.663 5.992 12.804 1.00 80.62 82 ASP A O 1
ATOM 676 N N . TYR A 1 83 ? 7.050 4.450 12.971 1.00 87.56 83 TYR A N 1
ATOM 677 C CA . TYR A 1 83 ? 6.039 5.364 13.503 1.00 87.56 83 TYR A CA 1
ATOM 678 C C . TYR A 1 83 ? 5.312 4.755 14.704 1.00 87.56 83 TYR A C 1
ATOM 680 O O . TYR A 1 83 ? 4.734 3.669 14.637 1.00 87.56 83 TYR A O 1
ATOM 688 N N . CYS A 1 84 ? 5.318 5.481 15.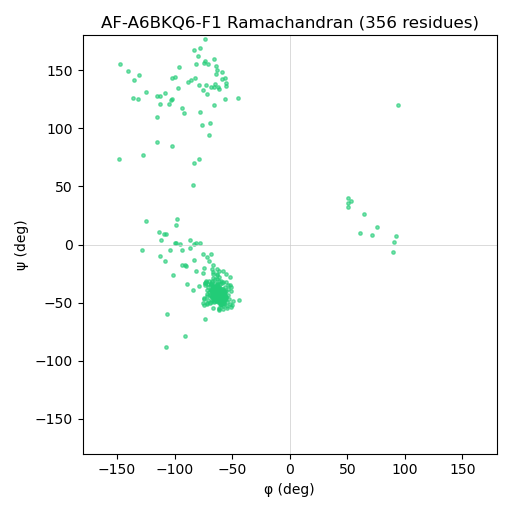820 1.00 90.56 84 CYS A N 1
ATOM 689 C CA . CYS A 1 84 ? 4.778 5.027 17.092 1.00 90.56 84 CYS A CA 1
ATOM 690 C C . CYS A 1 84 ? 3.972 6.149 17.736 1.00 90.56 84 CYS A C 1
ATOM 692 O O . CYS A 1 84 ? 4.506 7.232 17.956 1.00 90.56 84 CYS A O 1
ATOM 694 N N . VAL A 1 85 ? 2.719 5.858 18.082 1.00 92.94 85 VAL A N 1
ATOM 695 C CA . VAL A 1 85 ? 1.929 6.706 18.974 1.00 92.94 85 VAL A CA 1
ATOM 696 C C . VAL A 1 85 ? 2.135 6.179 20.388 1.00 92.94 85 VAL A C 1
ATOM 698 O O . VAL A 1 85 ? 1.770 5.039 20.698 1.00 92.94 85 VAL A O 1
ATOM 701 N N . SER A 1 86 ? 2.782 6.982 21.229 1.00 92.75 86 SER A N 1
ATOM 702 C CA . SER A 1 86 ? 3.093 6.597 22.611 1.00 92.75 86 SER A CA 1
ATOM 703 C C . SER A 1 86 ? 1.885 6.759 23.540 1.00 92.75 86 SER A C 1
ATOM 705 O O . SER A 1 86 ? 0.959 7.514 23.250 1.00 92.75 86 SER A O 1
ATOM 707 N N . ASP A 1 87 ? 1.909 6.112 24.708 1.00 90.69 87 ASP A N 1
ATOM 708 C CA . ASP A 1 87 ? 0.864 6.309 25.725 1.00 90.69 87 ASP A CA 1
ATOM 709 C C . ASP A 1 87 ? 0.814 7.760 26.231 1.00 90.69 87 ASP A C 1
ATOM 711 O O . ASP A 1 87 ? -0.263 8.289 26.509 1.00 90.69 87 ASP A O 1
ATOM 715 N N . VAL A 1 88 ? 1.970 8.431 26.308 1.00 93.06 88 VAL A N 1
ATOM 716 C CA . VAL A 1 88 ? 2.055 9.857 26.663 1.00 93.06 88 VAL A CA 1
ATOM 717 C C . VAL A 1 88 ? 1.363 10.705 25.602 1.00 93.06 88 VAL A C 1
ATOM 719 O O . VAL A 1 88 ? 0.527 11.540 25.937 1.00 93.06 88 VAL A O 1
ATOM 722 N N . GLU A 1 89 ? 1.660 10.449 24.328 1.00 94.38 89 GLU A N 1
ATOM 723 C CA . GLU A 1 89 ? 1.009 11.128 23.211 1.00 94.38 89 GLU A CA 1
ATOM 724 C C . GLU A 1 89 ? -0.506 10.894 23.237 1.00 94.38 89 GLU A C 1
ATOM 726 O O . GLU A 1 89 ? -1.271 11.853 23.162 1.00 94.38 89 GLU A O 1
ATOM 731 N N . MET A 1 90 ? -0.954 9.653 23.459 1.00 94.00 90 MET A N 1
ATOM 732 C CA . MET A 1 90 ? -2.378 9.331 23.595 1.00 94.00 90 MET A CA 1
ATOM 733 C C . MET A 1 90 ? -3.063 10.079 24.733 1.00 94.00 90 MET A C 1
ATOM 735 O O . MET A 1 90 ? -4.183 10.558 24.548 1.00 94.00 90 MET A O 1
ATOM 739 N N . ASN A 1 91 ? -2.408 10.205 25.887 1.00 91.62 91 ASN A N 1
ATOM 740 C CA . ASN A 1 91 ? -2.936 10.988 27.000 1.00 91.62 91 ASN A CA 1
ATOM 741 C C . ASN A 1 91 ? -3.052 12.469 26.620 1.00 91.62 91 ASN A C 1
ATOM 743 O O . ASN A 1 91 ? -4.096 13.076 26.854 1.00 91.62 91 ASN A O 1
ATOM 747 N N . CYS A 1 92 ? -2.032 13.040 25.972 1.00 94.19 92 CYS A N 1
ATOM 748 C CA . CYS A 1 92 ? -2.086 14.415 25.479 1.00 94.19 92 CYS A CA 1
ATOM 749 C C . CYS A 1 92 ? -3.249 14.617 24.500 1.00 94.19 92 CYS A C 1
ATOM 751 O O . CYS A 1 92 ? -4.037 15.541 24.691 1.00 94.19 92 CYS A O 1
ATOM 753 N N . ILE A 1 93 ? -3.402 13.730 23.510 1.00 94.50 93 ILE A N 1
ATOM 754 C CA . ILE A 1 93 ? -4.484 13.768 22.512 1.00 94.50 93 ILE A CA 1
ATOM 755 C C . ILE A 1 93 ? -5.860 13.765 23.187 1.00 94.50 93 ILE A C 1
ATOM 757 O O . ILE A 1 93 ? -6.751 14.512 22.787 1.00 94.50 93 ILE A O 1
ATOM 761 N N . TYR A 1 94 ? -6.038 12.965 24.241 1.00 92.81 94 TYR A N 1
ATOM 762 C CA . TYR A 1 94 ? -7.314 12.852 24.949 1.00 92.81 94 TYR A CA 1
ATOM 763 C C . TYR A 1 94 ? -7.760 14.163 25.619 1.00 92.81 94 TYR A C 1
ATOM 765 O O . TYR A 1 94 ? -8.963 14.420 25.748 1.00 92.81 94 TYR A O 1
ATOM 773 N N . HIS A 1 95 ? -6.786 14.983 26.022 1.00 93.50 95 HIS A N 1
ATOM 774 C CA . HIS A 1 95 ? -6.977 16.271 26.688 1.00 93.50 95 HIS A CA 1
ATOM 775 C C . HIS A 1 95 ? -6.871 17.479 25.744 1.00 93.50 95 HIS A C 1
ATOM 777 O O . HIS A 1 95 ? -7.001 18.615 26.202 1.00 93.50 95 HIS A O 1
ATOM 783 N N . MET A 1 96 ? -6.654 17.265 24.442 1.00 95.44 96 MET A N 1
ATOM 784 C CA . MET A 1 96 ? -6.616 18.353 23.466 1.00 95.44 96 MET A CA 1
ATOM 785 C C . MET A 1 96 ? -7.968 19.059 23.356 1.00 95.44 96 MET A C 1
ATOM 787 O O . MET A 1 96 ? -9.032 18.441 23.435 1.00 95.44 96 MET A O 1
ATOM 791 N N . SER A 1 97 ? -7.915 20.368 23.104 1.00 94.75 97 SER A N 1
ATOM 792 C CA . SER A 1 97 ? -9.086 21.120 22.660 1.00 94.75 97 SER A CA 1
ATOM 793 C C . SER A 1 97 ? -9.523 20.658 21.266 1.00 94.75 97 SER A C 1
ATOM 795 O O . SER A 1 97 ? -8.713 20.155 20.488 1.00 94.75 97 SER A O 1
ATOM 797 N N . ASP A 1 98 ? -10.776 20.914 20.890 1.00 92.94 98 ASP A N 1
ATOM 798 C CA . ASP A 1 98 ? -11.298 20.634 19.544 1.00 92.94 98 ASP A CA 1
ATOM 799 C C . ASP A 1 98 ? -10.413 21.211 18.419 1.00 92.94 98 ASP A C 1
ATOM 801 O O . ASP A 1 98 ? -10.250 20.610 17.354 1.00 92.94 98 ASP A O 1
ATOM 805 N N . ASN A 1 99 ? -9.829 22.393 18.641 1.00 93.44 99 ASN A N 1
ATOM 806 C CA . ASN A 1 99 ? -8.944 23.036 17.672 1.00 93.44 99 ASN A CA 1
ATOM 807 C C . ASN A 1 99 ? -7.596 22.325 17.562 1.00 93.44 99 ASN A C 1
ATOM 809 O O . ASN A 1 99 ? -7.093 22.150 16.452 1.00 93.44 99 ASN A O 1
ATOM 813 N N . ASP A 1 100 ? -7.014 21.921 18.687 1.00 96.19 100 ASP A N 1
ATOM 814 C CA . ASP A 1 100 ? -5.727 21.227 18.691 1.00 96.19 100 ASP A CA 1
ATOM 815 C C . ASP A 1 100 ? -5.872 19.796 18.180 1.00 96.19 100 ASP A C 1
ATOM 817 O O . ASP A 1 100 ? -5.008 19.322 17.450 1.00 96.19 100 ASP A O 1
ATOM 821 N N . LEU A 1 101 ? -7.021 19.166 18.424 1.00 96.31 101 LEU A N 1
ATOM 822 C CA . LEU A 1 101 ? -7.348 17.861 17.871 1.00 96.31 101 LEU A CA 1
ATOM 823 C C . LEU A 1 101 ? -7.458 17.893 16.341 1.00 96.31 101 LEU A C 1
ATOM 825 O O . LEU A 1 101 ? -6.940 17.003 15.666 1.00 96.31 101 LEU A O 1
ATOM 829 N N . LYS A 1 102 ? -8.057 18.952 15.776 1.00 96.56 102 LYS A N 1
ATOM 830 C CA . LYS A 1 102 ? -8.022 19.187 14.324 1.00 96.56 102 LYS A CA 1
ATOM 831 C C . LYS A 1 102 ? -6.586 19.329 13.824 1.00 96.56 102 LYS A C 1
ATOM 833 O O . LYS A 1 102 ? -6.218 18.667 12.860 1.00 96.56 102 LYS A O 1
ATOM 838 N N . LYS A 1 103 ? -5.756 20.152 14.474 1.00 97.25 103 LYS A N 1
ATOM 839 C CA . LYS A 1 103 ? -4.343 20.310 14.078 1.00 97.25 103 LYS A CA 1
ATOM 840 C C . LYS A 1 103 ? -3.599 18.975 14.118 1.00 97.25 103 LYS A C 1
ATOM 842 O O . LYS A 1 103 ? -2.883 18.663 13.171 1.00 97.25 103 LYS A O 1
ATOM 847 N N . TYR A 1 104 ? -3.814 18.176 15.159 1.00 97.19 104 TYR A N 1
ATOM 848 C CA . TYR A 1 104 ? -3.232 16.845 15.287 1.00 97.19 104 TYR A CA 1
ATOM 849 C C . TYR A 1 104 ? -3.694 15.907 14.162 1.00 97.19 104 TYR A C 1
ATOM 851 O O . TYR A 1 104 ? -2.870 15.253 13.532 1.00 97.19 104 TYR A O 1
ATOM 859 N N . ALA A 1 105 ? -4.981 15.906 13.804 1.00 97.94 105 ALA A N 1
ATOM 860 C CA . ALA A 1 105 ? -5.472 15.122 12.668 1.00 97.94 105 ALA A CA 1
ATOM 861 C C . ALA A 1 105 ? -4.822 15.534 11.328 1.00 97.94 105 ALA A C 1
ATOM 863 O O . ALA A 1 105 ? -4.548 14.677 10.488 1.00 97.94 105 ALA A O 1
ATOM 864 N N . TYR A 1 106 ? -4.506 16.819 11.133 1.00 97.88 106 TYR A N 1
ATOM 865 C CA . TYR A 1 106 ? -3.722 17.284 9.979 1.00 97.88 106 TYR A CA 1
ATOM 866 C C . TYR A 1 106 ? -2.235 16.905 10.060 1.00 97.88 106 TYR A C 1
ATOM 868 O O . TYR A 1 106 ? -1.613 16.649 9.029 1.00 97.88 106 TYR A O 1
ATOM 876 N N . GLN A 1 107 ? -1.652 16.818 11.257 1.00 97.12 107 GLN A N 1
ATOM 877 C CA . GLN A 1 107 ? -0.311 16.250 11.430 1.00 97.12 107 GLN A CA 1
ATOM 878 C C . GLN A 1 107 ? -0.298 14.765 11.049 1.00 97.12 107 GLN A C 1
ATOM 880 O O . GLN A 1 107 ? 0.570 14.349 10.285 1.00 97.12 107 GLN A O 1
ATOM 885 N N . LEU A 1 108 ? -1.307 13.996 11.471 1.00 96.88 108 LEU A N 1
ATOM 886 C CA . LEU A 1 108 ? -1.472 12.602 11.05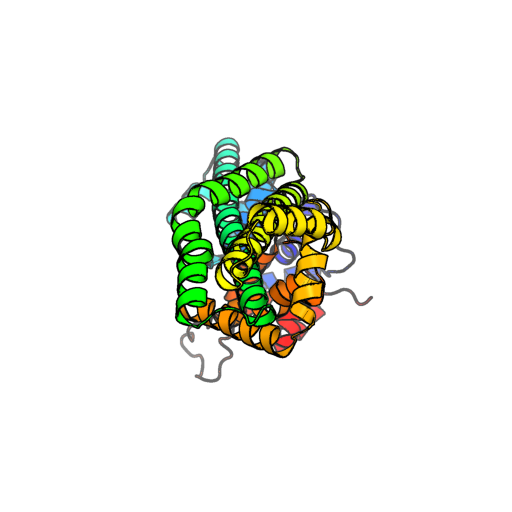1 1.00 96.88 108 LEU A CA 1
ATOM 887 C C . LEU A 1 108 ? -1.710 12.466 9.547 1.00 96.88 108 LEU A C 1
ATOM 889 O O . LEU A 1 108 ? -1.228 11.509 8.947 1.00 96.88 108 LEU A O 1
ATOM 893 N N . LEU A 1 109 ? -2.397 13.424 8.916 1.00 97.12 109 LEU A N 1
ATOM 894 C CA . LEU A 1 109 ? -2.508 13.467 7.458 1.00 97.12 109 LEU A CA 1
ATOM 895 C C . LEU A 1 109 ? -1.125 13.603 6.812 1.00 97.12 109 LEU A C 1
ATOM 897 O O . LEU A 1 109 ? -0.823 12.862 5.883 1.00 97.12 109 LEU A O 1
ATOM 901 N N . ASN A 1 110 ? -0.264 14.487 7.321 1.00 96.69 110 ASN A N 1
ATOM 902 C CA . ASN A 1 110 ? 1.100 14.622 6.808 1.00 96.69 110 ASN A CA 1
ATOM 903 C C . ASN A 1 110 ? 1.910 13.329 6.981 1.00 96.69 110 ASN A C 1
ATOM 905 O O . ASN A 1 110 ? 2.606 12.931 6.050 1.00 96.69 110 ASN A O 1
ATOM 909 N N . THR A 1 111 ? 1.782 12.647 8.123 1.00 95.31 111 THR A N 1
ATOM 910 C CA . THR A 1 111 ? 2.391 11.326 8.345 1.00 95.31 111 THR A CA 1
ATOM 911 C C . THR A 1 111 ? 1.860 10.287 7.359 1.00 95.31 111 THR A C 1
ATOM 913 O O . THR A 1 111 ? 2.642 9.561 6.751 1.00 95.31 111 THR A O 1
ATOM 916 N N . LYS A 1 112 ? 0.537 10.224 7.164 1.00 94.50 112 LYS A N 1
ATOM 917 C CA . LYS A 1 112 ? -0.095 9.298 6.216 1.00 94.50 112 LYS A CA 1
ATOM 918 C C . LYS A 1 112 ? 0.414 9.534 4.797 1.00 94.50 112 LYS A C 1
ATOM 920 O O . LYS A 1 112 ? 0.816 8.577 4.145 1.00 94.50 112 LYS A O 1
ATOM 925 N N . ILE A 1 113 ? 0.460 10.793 4.362 1.00 95.12 113 ILE A N 1
ATOM 926 C CA . ILE A 1 113 ? 0.994 11.187 3.055 1.00 95.12 113 ILE A CA 1
ATOM 927 C C . ILE A 1 113 ? 2.463 10.772 2.913 1.00 95.12 113 ILE A C 1
ATOM 929 O O . ILE A 1 113 ? 2.848 10.266 1.864 1.00 95.12 113 ILE A O 1
ATOM 933 N N . ASP A 1 114 ? 3.286 10.974 3.944 1.00 93.94 114 ASP A N 1
ATOM 934 C CA . ASP A 1 114 ? 4.706 10.615 3.904 1.00 93.94 114 ASP A CA 1
ATOM 935 C C . ASP A 1 114 ? 4.901 9.106 3.692 1.00 93.94 114 ASP A C 1
ATOM 937 O O . ASP A 1 114 ? 5.585 8.691 2.753 1.00 93.94 114 ASP A O 1
ATOM 941 N N . ILE A 1 115 ? 4.192 8.291 4.479 1.00 92.62 115 ILE A N 1
ATOM 942 C CA . ILE A 1 115 ? 4.173 6.830 4.341 1.00 92.62 115 ILE A CA 1
ATOM 943 C C . ILE A 1 115 ? 3.696 6.439 2.936 1.00 92.62 115 ILE A C 1
ATOM 945 O O . ILE A 1 115 ? 4.394 5.711 2.229 1.00 92.62 115 ILE A O 1
ATOM 949 N N . GLU A 1 116 ? 2.538 6.946 2.503 1.00 92.88 116 GLU A N 1
ATOM 950 C CA . GLU A 1 116 ? 1.955 6.628 1.194 1.00 92.88 116 GLU A CA 1
ATOM 951 C C . GLU A 1 116 ? 2.898 7.010 0.042 1.00 92.88 116 GLU A C 1
ATOM 953 O O . GLU A 1 116 ? 3.068 6.218 -0.885 1.00 92.88 116 GLU A O 1
ATOM 958 N N . SER A 1 117 ? 3.576 8.161 0.108 1.00 93.81 117 SER A N 1
ATOM 959 C CA . SER A 1 117 ? 4.524 8.591 -0.930 1.00 93.81 117 SER A CA 1
ATOM 960 C C . SER A 1 117 ? 5.765 7.702 -1.016 1.00 93.81 117 SER A C 1
ATOM 962 O O . SER A 1 117 ? 6.176 7.338 -2.117 1.00 93.81 117 SER A O 1
ATOM 964 N N . ARG A 1 118 ? 6.327 7.282 0.126 1.00 92.06 118 ARG A N 1
ATOM 965 C CA . ARG A 1 118 ? 7.518 6.418 0.165 1.00 92.06 118 ARG A CA 1
ATOM 966 C C . ARG A 1 118 ? 7.219 5.028 -0.385 1.00 92.06 118 ARG A C 1
ATOM 968 O O . ARG A 1 118 ? 8.015 4.481 -1.143 1.00 92.06 118 ARG A O 1
ATOM 975 N N . PHE A 1 119 ? 6.059 4.471 -0.041 1.00 91.25 119 PHE A N 1
ATOM 976 C CA . PHE A 1 119 ? 5.608 3.203 -0.612 1.00 91.25 119 PHE A CA 1
ATOM 977 C C . PHE A 1 119 ? 5.253 3.330 -2.094 1.00 91.25 119 PHE A C 1
ATOM 979 O O . PHE A 1 119 ? 5.599 2.444 -2.868 1.00 91.25 119 PHE A O 1
ATOM 986 N N . SER A 1 120 ? 4.627 4.434 -2.512 1.00 92.00 120 SER A N 1
ATOM 987 C CA . SER A 1 120 ? 4.354 4.691 -3.933 1.00 92.00 120 SER A CA 1
ATOM 988 C C . SER A 1 120 ? 5.650 4.717 -4.746 1.00 92.00 120 SER A C 1
ATOM 990 O O . SER A 1 120 ? 5.717 4.073 -5.789 1.00 92.00 120 SER A O 1
ATOM 992 N N . TYR A 1 121 ? 6.701 5.366 -4.229 1.00 93.00 121 TYR A N 1
ATOM 993 C CA . TYR A 1 121 ? 8.035 5.342 -4.834 1.00 93.00 121 TYR A CA 1
ATOM 994 C C . TYR A 1 121 ? 8.638 3.937 -4.885 1.00 93.00 121 TYR A C 1
ATOM 996 O O . TYR A 1 121 ? 9.092 3.504 -5.940 1.00 93.00 121 TYR A O 1
ATOM 1004 N N . LEU A 1 122 ? 8.572 3.182 -3.785 1.00 90.69 122 LEU A N 1
ATOM 1005 C CA . LEU A 1 122 ? 9.052 1.800 -3.758 1.00 90.69 122 LEU A CA 1
ATOM 1006 C C . LEU A 1 122 ? 8.352 0.923 -4.811 1.00 90.69 122 LEU A C 1
ATOM 1008 O O . LEU A 1 122 ? 9.007 0.144 -5.498 1.00 90.69 122 LEU A O 1
ATOM 1012 N N . PHE A 1 123 ? 7.033 1.049 -4.964 1.00 89.94 123 PHE A N 1
ATOM 1013 C CA . PHE A 1 123 ? 6.280 0.274 -5.953 1.00 89.94 123 PHE A CA 1
ATOM 1014 C C . PHE A 1 123 ? 6.509 0.742 -7.388 1.00 89.94 123 PHE A C 1
ATOM 1016 O O . PHE A 1 123 ? 6.494 -0.078 -8.306 1.00 89.94 123 PHE A O 1
ATOM 1023 N N . TYR A 1 124 ? 6.728 2.040 -7.595 1.00 91.38 124 TYR A N 1
ATOM 1024 C CA . TYR A 1 124 ? 7.202 2.577 -8.869 1.00 91.38 124 TYR A CA 1
ATOM 1025 C C . TYR A 1 124 ? 8.539 1.930 -9.253 1.00 91.38 124 TYR A C 1
ATOM 1027 O O . TYR A 1 124 ? 8.638 1.340 -10.324 1.00 91.38 124 TYR A O 1
ATOM 1035 N N . GLU A 1 125 ? 9.513 1.913 -8.342 1.00 92.19 125 GLU A N 1
ATOM 1036 C CA . GLU A 1 125 ? 10.832 1.322 -8.584 1.00 92.19 125 GLU A CA 1
ATOM 1037 C C . GLU A 1 125 ? 10.775 -0.189 -8.812 1.00 92.19 125 GLU A C 1
ATOM 1039 O O . GLU A 1 125 ? 11.444 -0.703 -9.705 1.00 92.19 125 GLU A O 1
ATOM 1044 N N . ILE A 1 126 ? 9.943 -0.919 -8.065 1.00 90.69 126 ILE A N 1
ATOM 1045 C CA . ILE A 1 126 ? 9.712 -2.347 -8.323 1.00 90.69 126 ILE A CA 1
ATOM 1046 C C . ILE A 1 126 ? 9.196 -2.550 -9.751 1.00 90.69 126 ILE A C 1
ATOM 1048 O O . ILE A 1 126 ? 9.732 -3.377 -10.484 1.00 90.69 126 ILE A O 1
ATOM 1052 N N . THR A 1 127 ? 8.186 -1.787 -10.166 1.00 90.31 127 THR A N 1
ATOM 1053 C CA . THR A 1 127 ? 7.566 -1.945 -11.490 1.00 90.31 127 THR A CA 1
ATOM 1054 C C . THR A 1 127 ? 8.528 -1.556 -12.612 1.00 90.31 127 THR A C 1
ATOM 1056 O O . THR A 1 127 ? 8.689 -2.318 -13.566 1.00 90.31 127 THR A O 1
ATOM 1059 N N . LYS A 1 128 ? 9.226 -0.423 -12.465 1.00 91.81 128 LYS A N 1
ATOM 1060 C CA . LYS A 1 128 ? 10.258 0.050 -13.396 1.00 91.81 128 LYS A CA 1
ATOM 1061 C C . LYS A 1 128 ? 11.367 -0.988 -13.575 1.00 91.81 128 LYS A C 1
ATOM 1063 O O . LYS A 1 128 ? 11.700 -1.349 -14.701 1.00 91.81 128 LYS A O 1
ATOM 1068 N N . ASN A 1 129 ? 11.911 -1.505 -12.474 1.00 92.06 129 ASN A N 1
ATOM 1069 C CA . ASN A 1 129 ? 13.031 -2.444 -12.522 1.00 92.06 129 ASN A CA 1
ATOM 1070 C C . ASN A 1 129 ? 12.611 -3.821 -13.057 1.00 92.06 129 ASN A C 1
ATOM 1072 O O . ASN A 1 129 ? 13.385 -4.446 -13.774 1.00 92.06 129 ASN A O 1
ATOM 1076 N N . LEU A 1 130 ? 11.382 -4.277 -12.784 1.00 91.50 130 LEU A N 1
ATOM 1077 C CA . LEU A 1 130 ? 10.843 -5.486 -13.420 1.00 91.50 130 LEU A CA 1
ATOM 1078 C C . LEU A 1 130 ? 10.706 -5.328 -14.932 1.00 91.50 130 LEU A C 1
ATOM 1080 O O . LEU A 1 130 ? 11.024 -6.256 -15.673 1.00 91.50 130 LEU A O 1
ATOM 1084 N N . TYR A 1 131 ? 10.246 -4.161 -15.383 1.00 91.38 131 TYR A N 1
ATOM 1085 C CA . TYR A 1 131 ? 10.154 -3.858 -16.803 1.00 91.38 131 TYR A CA 1
ATOM 1086 C C . TYR A 1 131 ? 11.541 -3.847 -17.464 1.00 91.38 131 TYR A C 1
ATOM 1088 O O . TYR A 1 131 ? 11.728 -4.510 -18.481 1.00 91.38 131 TYR A O 1
ATOM 1096 N N . LEU A 1 132 ? 12.529 -3.175 -16.859 1.00 92.81 132 LEU A N 1
ATOM 1097 C CA . LEU A 1 132 ? 13.915 -3.163 -17.342 1.00 92.81 132 LEU A CA 1
ATOM 1098 C C . LEU A 1 132 ? 14.502 -4.576 -17.453 1.00 92.81 132 LEU A C 1
ATOM 1100 O O . LEU A 1 132 ? 15.018 -4.943 -18.507 1.00 92.81 132 LEU A O 1
ATOM 1104 N N . GLU A 1 133 ? 14.399 -5.364 -16.381 1.00 91.19 133 GLU A N 1
ATOM 1105 C CA . GLU A 1 133 ? 14.918 -6.734 -16.322 1.00 91.19 133 GLU A CA 1
ATOM 1106 C C . GLU A 1 133 ? 14.316 -7.603 -17.431 1.00 91.19 133 GLU A C 1
ATOM 1108 O O . GLU A 1 133 ? 15.025 -8.311 -18.147 1.00 91.19 133 GLU A O 1
ATOM 1113 N N . TYR A 1 134 ? 12.999 -7.499 -17.619 1.00 90.00 134 TYR A N 1
ATOM 1114 C CA . TYR A 1 134 ? 12.317 -8.213 -18.683 1.00 90.00 134 TYR A CA 1
ATOM 1115 C C . TYR A 1 134 ? 12.818 -7.773 -20.067 1.00 90.00 134 TYR A C 1
ATOM 1117 O O . TYR A 1 134 ? 13.127 -8.627 -20.896 1.00 90.00 134 TYR A O 1
ATOM 1125 N N . ARG A 1 135 ? 12.928 -6.463 -20.336 1.00 89.69 135 ARG A N 1
ATOM 1126 C CA . ARG A 1 135 ? 13.344 -5.957 -21.658 1.00 89.69 135 ARG A CA 1
ATOM 1127 C C . ARG A 1 135 ? 14.786 -6.328 -22.001 1.00 89.69 135 ARG A C 1
ATOM 1129 O O . ARG A 1 135 ? 15.055 -6.652 -23.156 1.00 89.69 135 ARG A O 1
ATOM 1136 N N . LEU A 1 136 ? 15.690 -6.336 -21.021 1.00 90.94 136 LEU A N 1
ATOM 1137 C CA . LEU A 1 136 ? 17.055 -6.843 -21.199 1.00 90.94 136 LEU A CA 1
ATOM 1138 C C . LEU A 1 136 ? 17.036 -8.318 -21.628 1.00 90.94 136 LEU A C 1
ATOM 1140 O O . LEU A 1 136 ? 17.593 -8.661 -22.675 1.00 90.94 136 LEU A O 1
ATOM 1144 N N . SER A 1 137 ? 16.298 -9.154 -20.888 1.00 87.38 137 SER A N 1
ATOM 1145 C CA . SER A 1 137 ? 16.165 -10.583 -21.190 1.00 87.38 137 SER A CA 1
ATOM 1146 C C . SER A 1 137 ? 15.492 -10.858 -22.538 1.00 87.38 137 SER A C 1
ATOM 1148 O O . SER A 1 137 ? 15.871 -11.811 -23.215 1.00 87.38 137 SER A O 1
ATOM 1150 N N . GLU A 1 138 ? 14.488 -10.067 -22.923 1.00 87.50 138 GLU A N 1
ATOM 1151 C CA . GLU A 1 138 ? 13.767 -10.208 -24.192 1.00 87.50 138 GLU A CA 1
ATOM 1152 C C . GLU A 1 138 ? 14.665 -9.872 -25.384 1.00 87.50 138 GLU A C 1
ATOM 1154 O O . GLU A 1 138 ? 14.679 -10.597 -26.379 1.00 87.50 138 GLU A O 1
ATOM 1159 N N . MET A 1 139 ? 15.423 -8.774 -25.292 1.00 87.25 139 MET A N 1
ATOM 1160 C CA . MET A 1 139 ? 16.283 -8.343 -26.388 1.00 87.25 139 MET A CA 1
ATOM 1161 C C . MET A 1 139 ? 17.380 -9.364 -26.664 1.00 87.25 139 MET A C 1
ATOM 1163 O O . MET A 1 139 ? 17.668 -9.613 -27.832 1.00 87.25 139 MET A O 1
ATOM 1167 N N . ASN A 1 140 ? 17.974 -9.957 -25.620 1.00 86.69 140 ASN A N 1
ATOM 1168 C CA . ASN A 1 140 ? 19.007 -10.992 -25.747 1.00 86.69 140 ASN A CA 1
ATOM 1169 C C . ASN A 1 140 ? 20.157 -10.583 -26.701 1.00 86.69 140 ASN A C 1
ATOM 1171 O O . ASN A 1 140 ? 20.682 -11.387 -27.472 1.00 86.69 140 ASN A O 1
ATOM 1175 N N . LYS A 1 141 ? 20.506 -9.288 -26.693 1.00 88.94 141 LYS A N 1
ATOM 1176 C CA . LYS A 1 141 ? 21.563 -8.678 -27.527 1.00 88.94 141 LYS A CA 1
ATOM 1177 C C . LYS A 1 141 ? 22.803 -8.285 -26.731 1.00 88.94 141 LYS A C 1
ATOM 1179 O O . LYS A 1 141 ? 23.835 -7.966 -27.317 1.00 88.94 141 LYS A O 1
ATOM 1184 N N . PHE A 1 142 ? 22.688 -8.252 -25.410 1.00 92.88 142 PHE A N 1
ATOM 1185 C CA . PHE A 1 142 ? 23.701 -7.719 -24.517 1.00 92.88 142 PHE A CA 1
ATOM 1186 C C . PHE A 1 142 ? 24.489 -8.861 -23.878 1.00 92.88 142 PHE A C 1
ATOM 1188 O O . PHE A 1 142 ? 23.955 -9.918 -23.561 1.00 92.88 142 PHE A O 1
ATOM 1195 N N . THR A 1 143 ? 25.785 -8.647 -23.688 1.00 92.94 143 THR A N 1
ATOM 1196 C CA . THR A 1 143 ? 26.599 -9.505 -22.819 1.00 92.94 143 THR A CA 1
ATOM 1197 C C . THR A 1 143 ? 26.274 -9.223 -21.353 1.00 92.94 143 THR A C 1
ATOM 1199 O O . THR A 1 143 ? 25.879 -8.110 -21.016 1.00 92.94 143 THR A O 1
ATOM 1202 N N . GLU A 1 144 ? 26.547 -10.174 -20.458 1.00 92.19 144 GLU A N 1
ATOM 1203 C CA . GLU A 1 144 ? 26.318 -10.021 -19.009 1.00 92.19 144 GLU A CA 1
ATOM 1204 C C . GLU A 1 144 ? 26.938 -8.727 -18.435 1.00 92.19 144 GLU A C 1
ATOM 1206 O O . GLU A 1 144 ? 26.321 -8.017 -17.641 1.00 92.19 144 GLU A O 1
ATOM 1211 N N . ASN A 1 145 ? 28.142 -8.356 -18.887 1.00 93.62 145 ASN A N 1
ATOM 1212 C CA . ASN A 1 145 ? 28.797 -7.113 -18.466 1.00 93.62 145 ASN A CA 1
ATOM 1213 C C . ASN A 1 145 ? 28.054 -5.855 -18.946 1.00 93.62 145 ASN A C 1
ATOM 1215 O O . ASN A 1 145 ? 28.005 -4.860 -18.223 1.00 93.62 145 ASN A O 1
ATOM 1219 N N . GLN A 1 146 ? 27.491 -5.882 -20.157 1.00 93.56 146 GLN A N 1
ATOM 1220 C CA . GLN A 1 146 ? 26.708 -4.769 -20.699 1.00 93.56 146 GLN A CA 1
ATOM 1221 C C . GLN A 1 146 ? 25.357 -4.658 -19.996 1.00 93.56 146 GLN A C 1
ATOM 1223 O O . GLN A 1 146 ? 24.981 -3.557 -19.605 1.00 93.56 146 GLN A O 1
ATOM 1228 N N . GLU A 1 147 ? 24.667 -5.781 -19.777 1.00 93.25 147 GLU A N 1
ATOM 1229 C CA . GLU A 1 147 ? 23.415 -5.817 -19.012 1.00 93.25 147 GLU A CA 1
ATOM 1230 C C . GLU A 1 147 ? 23.620 -5.235 -17.619 1.00 93.25 147 GLU A C 1
ATOM 1232 O O . GLU A 1 147 ? 22.886 -4.338 -17.209 1.00 93.25 147 GLU A O 1
ATOM 1237 N N . LYS A 1 148 ? 24.684 -5.657 -16.926 1.00 92.31 148 LYS A N 1
ATOM 1238 C CA . LYS A 1 148 ? 25.040 -5.117 -15.614 1.00 92.31 148 LYS A CA 1
ATOM 1239 C C . LYS A 1 148 ? 25.288 -3.608 -15.653 1.00 92.31 148 LYS A C 1
ATOM 1241 O O . LYS A 1 148 ? 24.799 -2.905 -14.774 1.00 92.31 148 LYS A O 1
ATOM 1246 N N . GLY A 1 149 ? 26.011 -3.104 -16.654 1.00 92.88 149 GLY A N 1
ATOM 1247 C CA . GLY A 1 149 ? 26.258 -1.667 -16.808 1.00 92.88 149 GLY A CA 1
ATOM 1248 C C . GLY A 1 149 ? 24.974 -0.864 -17.045 1.00 92.88 149 GLY A C 1
ATOM 1249 O O . GLY A 1 149 ? 24.776 0.183 -16.427 1.00 92.88 149 GLY A O 1
ATOM 1250 N N . ILE A 1 150 ? 24.068 -1.380 -17.882 1.00 93.56 150 ILE A N 1
ATOM 1251 C CA . ILE A 1 150 ? 22.752 -0.771 -18.125 1.00 93.56 150 ILE A CA 1
ATOM 1252 C C . ILE A 1 150 ? 21.919 -0.773 -16.837 1.00 93.56 150 ILE A C 1
ATOM 1254 O O . ILE A 1 150 ? 21.332 0.247 -16.478 1.00 93.56 150 ILE A O 1
ATOM 1258 N N . TRP A 1 151 ? 21.911 -1.890 -16.108 1.00 92.88 151 TRP A N 1
ATOM 1259 C CA . TRP A 1 151 ? 21.188 -2.036 -14.845 1.00 92.88 151 TRP A CA 1
ATOM 1260 C C . TRP A 1 151 ? 21.735 -1.113 -13.749 1.00 92.88 151 TRP A C 1
ATOM 1262 O O . TRP A 1 151 ? 20.981 -0.517 -12.982 1.00 92.88 151 TRP A O 1
ATOM 1272 N N . GLU A 1 152 ? 23.056 -0.949 -13.667 1.00 91.06 152 GLU A N 1
ATOM 1273 C CA . GLU A 1 152 ? 23.685 -0.002 -12.743 1.00 91.06 152 GLU A CA 1
ATOM 1274 C C . GLU A 1 152 ? 23.270 1.443 -13.041 1.00 91.06 152 GLU A C 1
ATOM 1276 O O . GLU A 1 152 ? 23.028 2.201 -12.099 1.00 91.06 152 GLU A O 1
ATOM 1281 N N . PHE A 1 153 ? 23.127 1.808 -14.318 1.00 90.88 153 PHE A N 1
ATOM 1282 C CA . PHE A 1 153 ? 22.696 3.141 -14.734 1.00 90.88 153 PHE A CA 1
ATOM 1283 C C . PHE A 1 153 ? 21.193 3.379 -14.499 1.00 90.88 153 PHE A C 1
ATOM 1285 O O . PHE A 1 153 ? 20.839 4.209 -13.662 1.00 90.88 153 PHE A O 1
ATOM 1292 N N . LEU A 1 154 ? 20.320 2.624 -15.178 1.00 91.50 154 LEU A N 1
ATOM 1293 C CA . LEU A 1 154 ? 18.858 2.817 -15.156 1.00 91.50 154 LEU A CA 1
ATOM 1294 C C . LEU A 1 154 ? 18.194 2.325 -13.856 1.00 91.50 154 LEU A C 1
ATOM 1296 O O . LEU A 1 154 ? 17.114 2.777 -13.481 1.00 91.50 154 LEU A O 1
ATOM 1300 N N . GLY A 1 155 ? 18.831 1.383 -13.159 1.00 86.12 155 GLY A N 1
ATOM 1301 C CA . GLY A 1 155 ? 18.367 0.870 -11.873 1.00 86.12 155 GLY A CA 1
ATOM 1302 C C . GLY A 1 155 ? 18.966 1.656 -10.709 1.00 86.12 155 GLY A C 1
ATOM 1303 O O . GLY A 1 155 ? 18.309 2.498 -10.102 1.00 86.12 155 GLY A O 1
ATOM 1304 N N . ARG A 1 156 ? 20.231 1.374 -10.361 1.00 80.25 156 ARG A N 1
ATOM 1305 C CA . ARG A 1 156 ? 20.831 1.857 -9.097 1.00 80.25 156 ARG A CA 1
ATOM 1306 C C . ARG A 1 156 ? 21.113 3.352 -9.070 1.00 80.25 156 ARG A C 1
ATOM 1308 O O . ARG A 1 156 ? 20.821 3.991 -8.061 1.00 80.25 156 ARG A O 1
ATOM 1315 N N . LYS A 1 157 ? 21.745 3.886 -10.115 1.00 81.69 157 LYS A N 1
ATOM 1316 C CA . LYS A 1 157 ? 22.171 5.287 -10.136 1.00 81.69 157 LYS A CA 1
ATOM 1317 C C . LYS A 1 157 ? 20.960 6.214 -10.191 1.00 81.69 157 LYS A C 1
ATOM 1319 O O . LYS A 1 157 ? 20.836 7.079 -9.330 1.00 81.69 157 LYS A O 1
ATOM 1324 N N . GLU A 1 158 ? 20.022 5.957 -11.103 1.00 81.44 158 GLU A N 1
ATOM 1325 C CA . GLU A 1 158 ? 18.755 6.694 -11.136 1.00 81.44 158 GLU A CA 1
ATOM 1326 C C . GLU A 1 158 ? 17.985 6.605 -9.816 1.00 81.44 158 GLU A C 1
ATOM 1328 O O . GLU A 1 158 ? 17.468 7.619 -9.354 1.00 81.44 158 GLU A O 1
ATOM 1333 N N . PHE A 1 159 ? 17.928 5.427 -9.180 1.00 79.31 159 PHE A N 1
ATOM 1334 C CA . PHE A 1 159 ? 17.280 5.281 -7.875 1.00 79.31 159 PHE A CA 1
ATOM 1335 C C . PHE A 1 159 ? 17.882 6.231 -6.832 1.00 79.31 159 PHE A C 1
ATOM 1337 O O . PHE A 1 159 ? 17.147 6.839 -6.061 1.00 79.31 159 PHE A O 1
ATOM 1344 N N . GLN A 1 160 ? 19.211 6.363 -6.794 1.00 81.06 160 GLN A N 1
ATOM 1345 C CA . GLN A 1 160 ? 19.899 7.233 -5.836 1.00 81.06 160 GLN A CA 1
ATOM 1346 C C . GLN A 1 160 ? 19.704 8.719 -6.150 1.00 81.06 160 GLN A C 1
ATOM 1348 O O . GLN A 1 160 ? 19.544 9.517 -5.230 1.00 81.06 160 GLN A O 1
ATOM 1353 N N . GLU A 1 161 ? 19.717 9.090 -7.429 1.00 87.00 161 GLU A N 1
ATOM 1354 C CA . GLU A 1 161 ? 19.642 10.488 -7.867 1.00 87.00 161 GLU A CA 1
ATOM 1355 C C . GLU A 1 161 ? 18.207 11.036 -7.827 1.00 87.00 161 GLU A C 1
ATOM 1357 O O . GLU A 1 161 ? 17.995 12.188 -7.451 1.00 87.00 161 GLU A O 1
ATOM 1362 N N . ASN A 1 162 ? 17.208 10.205 -8.145 1.00 87.38 162 ASN A N 1
ATOM 1363 C CA . ASN A 1 162 ? 15.826 10.650 -8.339 1.00 87.38 162 ASN A CA 1
ATOM 1364 C C . ASN A 1 162 ? 14.884 10.320 -7.172 1.00 87.38 162 ASN A C 1
ATOM 1366 O O . ASN A 1 162 ? 13.731 10.757 -7.193 1.00 87.38 162 ASN A O 1
ATOM 1370 N N . GLN A 1 163 ? 15.344 9.599 -6.139 1.00 90.31 163 GLN A N 1
ATOM 1371 C CA . GLN A 1 163 ? 14.495 9.186 -5.014 1.00 90.31 163 GLN A CA 1
ATOM 1372 C C . GLN A 1 163 ? 13.735 10.351 -4.384 1.00 90.31 163 GLN A C 1
ATOM 1374 O O . GLN A 1 163 ? 12.519 10.266 -4.200 1.00 90.31 163 GLN A O 1
ATOM 1379 N N . GL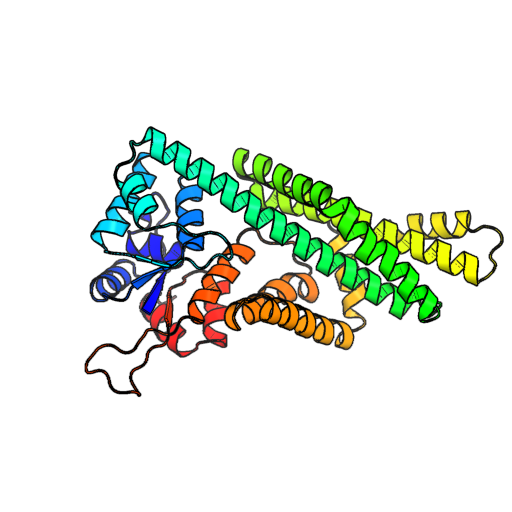U A 1 164 ? 14.433 11.429 -4.032 1.00 93.06 164 GLU A N 1
ATOM 1380 C CA . GLU A 1 164 ? 13.807 12.577 -3.376 1.00 93.06 164 GLU A CA 1
ATOM 1381 C C . GLU A 1 164 ? 12.835 13.297 -4.317 1.00 93.06 164 GLU A C 1
ATOM 1383 O O . GLU A 1 164 ? 11.729 13.648 -3.905 1.00 93.06 164 GLU A O 1
ATOM 1388 N N . VAL A 1 165 ? 13.213 13.458 -5.588 1.00 93.88 165 VAL A N 1
ATOM 1389 C CA . VAL A 1 165 ? 12.401 14.135 -6.607 1.00 93.88 165 VAL A CA 1
ATOM 1390 C C . VAL A 1 165 ? 11.077 13.398 -6.807 1.00 93.88 165 VAL A C 1
ATOM 1392 O O . VAL A 1 165 ? 10.016 13.973 -6.569 1.00 93.88 165 VAL A O 1
ATOM 1395 N N . VAL A 1 166 ? 11.126 12.107 -7.140 1.00 94.12 166 VAL A N 1
ATOM 1396 C CA . VAL A 1 166 ? 9.923 11.311 -7.431 1.00 94.12 166 VAL A CA 1
ATOM 1397 C C . VAL A 1 166 ? 9.067 11.109 -6.177 1.00 94.12 166 VAL A C 1
ATOM 1399 O O . VAL A 1 166 ? 7.840 11.215 -6.229 1.00 94.12 166 VAL A O 1
ATOM 1402 N N . THR A 1 167 ? 9.689 10.889 -5.011 1.00 95.31 167 THR A N 1
ATOM 1403 C CA . THR A 1 167 ? 8.940 10.809 -3.744 1.00 95.31 167 THR A CA 1
ATOM 1404 C C . THR A 1 167 ? 8.189 12.115 -3.476 1.00 95.31 167 THR A C 1
ATOM 1406 O O . THR A 1 167 ? 7.026 12.083 -3.067 1.00 95.31 167 THR A O 1
ATOM 1409 N N . ASN A 1 168 ? 8.809 13.269 -3.745 1.00 96.44 168 ASN A N 1
ATOM 1410 C CA . ASN A 1 168 ? 8.166 14.571 -3.590 1.00 96.44 168 ASN A CA 1
ATOM 1411 C C . ASN A 1 168 ? 7.039 14.802 -4.605 1.00 96.44 168 ASN A C 1
ATOM 1413 O O . ASN A 1 168 ? 6.026 15.404 -4.242 1.00 96.44 168 ASN A O 1
ATOM 1417 N N . GLU A 1 169 ? 7.146 14.292 -5.832 1.00 96.25 169 GLU A N 1
ATOM 1418 C CA . GLU A 1 169 ? 6.038 14.326 -6.793 1.00 96.25 169 GLU A CA 1
ATOM 1419 C C . GLU A 1 169 ? 4.815 13.562 -6.278 1.00 96.25 169 GLU A C 1
ATOM 1421 O O . GLU A 1 169 ? 3.711 14.114 -6.248 1.00 96.25 169 GLU A O 1
ATOM 1426 N N . PHE A 1 170 ? 5.003 12.336 -5.776 1.00 95.56 170 PHE A N 1
ATOM 1427 C CA . PHE A 1 170 ? 3.912 11.562 -5.172 1.00 95.56 170 PHE A CA 1
ATOM 1428 C C . PHE A 1 170 ? 3.366 12.222 -3.908 1.00 95.56 170 PHE A C 1
ATOM 1430 O O . PHE A 1 170 ? 2.151 12.266 -3.703 1.00 95.56 170 PHE A O 1
ATOM 1437 N N . LYS A 1 171 ? 4.239 12.803 -3.081 1.00 96.75 171 LYS A N 1
ATOM 1438 C CA . LYS A 1 171 ? 3.853 13.562 -1.886 1.00 96.75 171 LYS A CA 1
ATOM 1439 C C . LYS A 1 171 ? 2.976 14.764 -2.237 1.00 96.75 171 LYS A C 1
ATOM 1441 O O . LYS A 1 171 ? 1.964 14.998 -1.576 1.00 96.75 171 LYS A O 1
ATOM 1446 N N . ASN A 1 172 ? 3.331 15.512 -3.278 1.00 97.06 172 ASN A N 1
ATOM 1447 C CA . ASN A 1 172 ? 2.562 16.665 -3.744 1.00 97.06 172 ASN A CA 1
ATOM 1448 C C . ASN A 1 172 ? 1.228 16.240 -4.369 1.00 97.06 172 ASN A C 1
ATOM 1450 O O . ASN A 1 172 ? 0.196 16.820 -4.034 1.00 97.06 172 ASN A O 1
ATOM 1454 N N . ALA A 1 173 ? 1.225 15.189 -5.195 1.00 95.81 173 ALA A N 1
ATOM 1455 C CA . ALA A 1 173 ? 0.006 14.611 -5.757 1.00 95.81 173 ALA A CA 1
ATOM 1456 C C . ALA A 1 173 ? -0.978 14.177 -4.659 1.00 95.81 173 ALA A C 1
ATOM 1458 O O . ALA A 1 173 ? -2.167 14.488 -4.726 1.00 95.81 173 ALA A O 1
ATOM 1459 N N . LEU A 1 174 ? -0.476 13.531 -3.603 1.00 95.06 174 LEU A N 1
ATOM 1460 C CA . LEU A 1 174 ? -1.271 13.160 -2.436 1.00 95.06 174 LEU A CA 1
ATOM 1461 C C . LEU A 1 174 ? -1.833 14.383 -1.706 1.00 95.06 174 LEU A C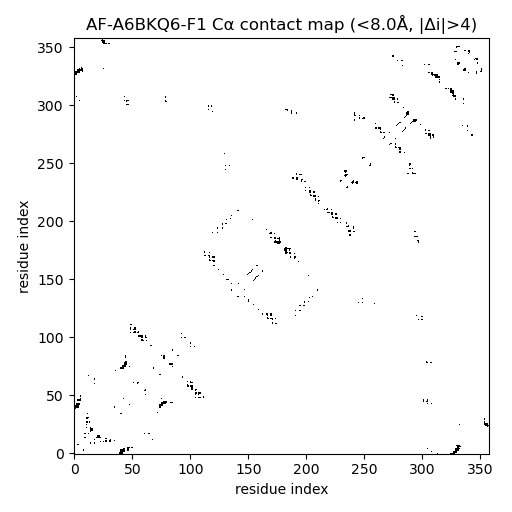 1
ATOM 1463 O O . LEU A 1 174 ? -3.031 14.407 -1.437 1.00 95.06 174 LEU A O 1
ATOM 1467 N N . LYS A 1 175 ? -1.020 15.410 -1.416 1.00 96.12 175 LYS A N 1
ATOM 1468 C CA . LYS A 1 175 ? -1.492 16.647 -0.757 1.00 96.12 175 LYS A CA 1
ATOM 1469 C C . LYS A 1 175 ? -2.658 17.287 -1.511 1.00 96.12 175 LYS A C 1
ATOM 1471 O O . LYS A 1 175 ? -3.732 17.452 -0.936 1.00 96.12 175 LYS A O 1
ATOM 1476 N N . VAL A 1 176 ? -2.469 17.548 -2.806 1.00 96.44 176 VAL A N 1
ATOM 1477 C CA . VAL A 1 176 ? -3.507 18.106 -3.691 1.00 96.44 176 VAL A CA 1
ATOM 1478 C C . VAL A 1 176 ? -4.734 17.191 -3.720 1.00 96.44 176 VAL A C 1
ATOM 1480 O O . VAL A 1 176 ? -5.878 17.630 -3.615 1.00 96.44 176 VAL A O 1
ATOM 1483 N N . GLY A 1 177 ? -4.487 15.889 -3.795 1.00 94.69 177 GLY A N 1
ATOM 1484 C CA . GLY A 1 177 ? -5.474 14.836 -3.680 1.00 94.69 177 GLY A CA 1
ATOM 1485 C C . GLY A 1 177 ? -6.382 14.943 -2.456 1.00 94.69 177 GLY A C 1
ATOM 1486 O O . GLY A 1 177 ? -7.607 14.946 -2.592 1.00 94.69 177 GLY A O 1
ATOM 1487 N N . TYR A 1 178 ? -5.795 15.037 -1.265 1.00 93.88 178 TYR A N 1
ATOM 1488 C CA . TYR A 1 178 ? -6.534 15.122 -0.005 1.00 93.88 178 TYR A CA 1
ATOM 1489 C C . TYR A 1 178 ? -7.266 16.456 0.164 1.00 93.88 178 TYR A C 1
ATOM 1491 O O . TYR A 1 178 ? -8.336 16.480 0.776 1.00 93.88 178 TYR A O 1
ATOM 1499 N N . GLU A 1 179 ? -6.728 17.550 -0.376 1.00 93.56 179 GLU A N 1
ATOM 1500 C CA . GLU A 1 179 ? -7.397 18.857 -0.405 1.00 93.56 179 GLU A CA 1
ATOM 1501 C C . GLU A 1 179 ? -8.654 18.830 -1.285 1.00 93.56 179 GLU A C 1
ATOM 1503 O O . GLU A 1 179 ? -9.670 19.426 -0.934 1.00 93.56 179 GLU A O 1
ATOM 1508 N N . GLN A 1 180 ? -8.614 18.090 -2.397 1.00 94.19 180 GLN A N 1
ATOM 1509 C CA . GLN A 1 180 ? -9.719 18.000 -3.358 1.00 94.19 180 GLN A CA 1
ATOM 1510 C C . GLN A 1 180 ? -10.670 16.814 -3.124 1.00 94.19 180 GLN A C 1
ATOM 1512 O O . GLN A 1 180 ? -11.650 16.668 -3.855 1.00 94.19 180 GLN A O 1
ATOM 1517 N N . GLY A 1 181 ? -10.377 15.927 -2.167 1.00 91.06 181 GLY A N 1
ATOM 1518 C CA . GLY A 1 181 ? -11.108 14.663 -1.996 1.00 91.06 181 GLY A CA 1
ATOM 1519 C C . GLY A 1 181 ? -10.956 13.702 -3.185 1.00 91.06 181 GLY A C 1
ATOM 1520 O O . GLY A 1 181 ? -11.843 12.892 -3.448 1.00 91.06 181 GLY A O 1
ATOM 1521 N N . LYS A 1 182 ? -9.850 13.816 -3.931 1.00 92.31 182 LYS A N 1
ATOM 1522 C CA . LYS A 1 182 ? -9.517 13.033 -5.137 1.00 92.31 182 LYS A CA 1
ATOM 1523 C C . LYS A 1 182 ? -8.165 12.326 -5.025 1.00 92.31 182 LYS A C 1
ATOM 1525 O O . LYS A 1 182 ? -7.577 11.946 -6.033 1.00 92.31 182 LYS A O 1
ATOM 1530 N N . ASP A 1 183 ? -7.676 12.150 -3.805 1.00 89.44 183 ASP A N 1
ATOM 1531 C CA . ASP A 1 183 ? -6.381 11.546 -3.468 1.00 89.44 183 ASP A CA 1
ATOM 1532 C C . ASP A 1 183 ? -6.040 10.273 -4.243 1.00 89.44 183 ASP A C 1
ATOM 1534 O O . ASP A 1 183 ? -4.961 10.195 -4.826 1.00 89.44 183 ASP A O 1
ATOM 1538 N N . GLN A 1 184 ? -6.963 9.320 -4.344 1.00 89.00 184 GLN A N 1
ATOM 1539 C CA . GLN A 1 184 ? -6.728 8.111 -5.122 1.00 89.00 184 GLN A CA 1
ATOM 1540 C C . GLN A 1 184 ? -6.529 8.389 -6.619 1.00 89.00 184 GLN A C 1
ATOM 1542 O O . GLN A 1 184 ? -5.691 7.744 -7.239 1.00 89.00 184 GLN A O 1
ATOM 1547 N N . ASN A 1 185 ? -7.302 9.297 -7.215 1.00 90.19 185 ASN A N 1
ATOM 1548 C CA . ASN A 1 185 ? -7.245 9.546 -8.656 1.00 90.19 185 ASN A CA 1
ATOM 1549 C C . ASN A 1 185 ? -5.991 10.339 -9.026 1.00 90.19 185 ASN A C 1
ATOM 1551 O O . ASN A 1 185 ? -5.265 9.924 -9.921 1.00 90.19 185 ASN A O 1
ATOM 1555 N N . ILE A 1 186 ? -5.691 11.402 -8.274 1.00 92.25 186 ILE A N 1
ATOM 1556 C CA . ILE A 1 186 ? -4.530 12.263 -8.537 1.00 92.25 186 ILE A CA 1
ATOM 1557 C C . ILE A 1 186 ? -3.218 11.497 -8.325 1.00 92.25 186 ILE A C 1
ATOM 1559 O O . ILE A 1 186 ? -2.317 11.594 -9.155 1.00 92.25 186 ILE A O 1
ATOM 1563 N N . LEU A 1 187 ? -3.110 10.680 -7.264 1.00 91.25 187 LEU A N 1
ATOM 1564 C CA . LEU A 1 187 ? -1.930 9.827 -7.079 1.00 91.25 187 LEU A CA 1
ATOM 1565 C C . LEU A 1 187 ? -1.788 8.818 -8.224 1.00 91.25 187 LEU A C 1
ATOM 1567 O O . LEU A 1 187 ? -0.685 8.617 -8.718 1.00 91.25 187 LEU A O 1
ATOM 1571 N N . LYS A 1 188 ? -2.885 8.182 -8.653 1.00 89.19 188 LYS A N 1
ATOM 1572 C CA . LYS A 1 188 ? -2.849 7.209 -9.752 1.00 89.19 188 LYS A CA 1
ATOM 1573 C C . LYS A 1 188 ? -2.408 7.836 -11.066 1.00 89.19 188 LYS A C 1
ATOM 1575 O O . LYS A 1 188 ? -1.613 7.221 -11.760 1.00 89.19 188 LYS A O 1
ATOM 1580 N N . GLU A 1 189 ? -2.943 9.000 -11.417 1.00 89.12 189 GLU A N 1
ATOM 1581 C CA . GLU A 1 189 ? -2.547 9.730 -12.626 1.00 89.12 189 GLU A CA 1
ATOM 1582 C C . GLU A 1 189 ? -1.056 10.057 -12.568 1.00 89.12 189 GLU A C 1
ATOM 1584 O O . GLU A 1 189 ? -0.308 9.612 -13.431 1.00 89.12 189 GLU A O 1
ATOM 1589 N N . LYS A 1 190 ? -0.591 10.670 -11.470 1.00 92.12 190 LYS A N 1
ATOM 1590 C CA . LYS A 1 190 ? 0.832 10.991 -11.312 1.00 92.12 190 LYS A CA 1
ATOM 1591 C C . LYS A 1 190 ? 1.733 9.754 -11.356 1.00 92.12 190 LYS A C 1
ATOM 1593 O O . LYS A 1 190 ? 2.778 9.786 -11.989 1.00 92.12 190 LYS A O 1
ATOM 1598 N N . TYR A 1 191 ? 1.337 8.661 -10.707 1.00 90.69 191 TYR A N 1
ATOM 1599 C CA . TYR A 1 191 ? 2.081 7.401 -10.746 1.00 90.69 191 TYR A CA 1
ATOM 1600 C C . TYR A 1 191 ? 2.231 6.866 -12.174 1.00 90.69 191 TYR A C 1
ATOM 1602 O O . TYR A 1 191 ? 3.310 6.409 -12.542 1.00 90.69 191 TYR A O 1
ATOM 1610 N N . ILE A 1 192 ? 1.164 6.931 -12.976 1.00 88.62 192 ILE A N 1
ATOM 1611 C CA . ILE A 1 192 ? 1.192 6.492 -14.374 1.00 88.62 192 ILE A CA 1
ATOM 1612 C C . ILE A 1 192 ? 2.076 7.403 -15.218 1.00 88.62 192 ILE A C 1
ATOM 1614 O O . ILE A 1 192 ? 2.885 6.866 -15.963 1.00 88.62 192 ILE A O 1
ATOM 1618 N N . ASP A 1 193 ? 1.977 8.725 -15.067 1.00 89.88 193 ASP A N 1
ATOM 1619 C CA . ASP A 1 193 ? 2.823 9.675 -15.801 1.00 89.88 193 ASP A CA 1
ATOM 1620 C C . ASP A 1 193 ? 4.313 9.358 -15.596 1.00 89.88 193 ASP A C 1
ATOM 1622 O O . ASP A 1 193 ? 5.055 9.147 -16.551 1.00 89.88 193 ASP A O 1
ATOM 1626 N N . VAL A 1 194 ? 4.735 9.246 -14.331 1.00 91.62 194 VAL A N 1
ATOM 1627 C CA . VAL A 1 194 ? 6.143 9.014 -13.976 1.00 91.62 194 VAL A CA 1
ATOM 1628 C C . VAL A 1 194 ? 6.615 7.643 -14.464 1.00 91.62 194 VAL A C 1
ATOM 1630 O O . VAL A 1 194 ? 7.717 7.511 -14.995 1.00 91.62 194 VAL A O 1
ATOM 1633 N N . LEU A 1 195 ? 5.782 6.607 -14.317 1.00 90.69 195 LEU A N 1
ATOM 1634 C CA . LEU A 1 195 ? 6.109 5.264 -14.795 1.00 90.69 195 LEU A CA 1
ATOM 1635 C C . LEU A 1 195 ? 6.190 5.197 -16.323 1.00 90.69 195 LEU A C 1
ATOM 1637 O O . LEU A 1 195 ? 7.054 4.507 -16.860 1.00 90.69 195 LEU A O 1
ATOM 1641 N N . ASN A 1 196 ? 5.314 5.921 -17.015 1.00 90.62 196 ASN A N 1
ATOM 1642 C CA . ASN A 1 196 ? 5.306 6.011 -18.465 1.00 90.62 196 ASN A CA 1
ATOM 1643 C C . ASN A 1 196 ? 6.626 6.579 -18.985 1.00 90.62 196 ASN A C 1
ATOM 1645 O O . ASN A 1 196 ? 7.272 5.955 -19.826 1.00 90.62 196 ASN A O 1
ATOM 1649 N N . ASP A 1 197 ? 7.048 7.716 -18.437 1.00 90.06 197 ASP A N 1
ATOM 1650 C CA . ASP A 1 197 ? 8.291 8.374 -18.832 1.00 90.06 197 ASP A CA 1
ATOM 1651 C C . ASP A 1 197 ? 9.507 7.482 -18.554 1.00 90.06 197 ASP A C 1
ATOM 1653 O O . ASP A 1 197 ? 10.375 7.328 -19.415 1.00 90.06 197 ASP A O 1
ATOM 1657 N N . ALA A 1 198 ? 9.531 6.798 -17.408 1.00 91.62 198 ALA A N 1
ATOM 1658 C CA . ALA A 1 198 ? 10.596 5.858 -17.072 1.00 91.62 198 ALA A CA 1
ATOM 1659 C C . ALA A 1 198 ? 10.684 4.678 -18.058 1.00 91.62 198 ALA A C 1
ATOM 1661 O O . ALA A 1 198 ? 11.769 4.335 -18.531 1.00 91.62 198 ALA A O 1
ATOM 1662 N N . CYS A 1 199 ? 9.549 4.071 -18.420 1.00 91.06 199 CYS A N 1
ATOM 1663 C CA . CYS A 1 199 ? 9.511 2.989 -19.407 1.00 91.06 199 CYS A CA 1
ATOM 1664 C C . CYS A 1 199 ? 9.951 3.457 -20.801 1.00 91.06 199 CYS A C 1
ATOM 1666 O O . CYS A 1 199 ? 10.660 2.718 -21.488 1.00 91.06 199 CYS A O 1
ATOM 1668 N N . LYS A 1 200 ? 9.597 4.687 -21.205 1.00 90.88 200 LYS A N 1
ATOM 1669 C CA . LYS A 1 200 ? 10.105 5.295 -22.445 1.00 90.88 200 LYS A CA 1
ATOM 1670 C C . LYS A 1 200 ? 11.621 5.421 -22.413 1.00 90.88 200 LYS A C 1
ATOM 1672 O O . LYS A 1 200 ? 12.284 4.956 -23.333 1.00 90.88 200 LYS A O 1
ATOM 1677 N N . VAL A 1 201 ? 12.178 5.993 -21.347 1.00 92.00 201 VAL A N 1
ATOM 1678 C CA . VAL A 1 201 ? 13.633 6.157 -21.194 1.00 92.00 201 VAL A CA 1
ATOM 1679 C C . VAL A 1 201 ? 14.361 4.814 -21.276 1.00 92.00 201 VAL A C 1
ATOM 1681 O O . VAL A 1 201 ? 15.380 4.721 -21.964 1.00 92.00 201 VAL A O 1
ATOM 1684 N N . ILE A 1 202 ? 13.822 3.764 -20.646 1.00 93.56 202 ILE A N 1
ATOM 1685 C CA . ILE A 1 202 ? 14.349 2.397 -20.761 1.00 93.56 202 ILE A CA 1
ATOM 1686 C C . ILE A 1 202 ? 14.368 1.947 -22.227 1.00 93.56 202 ILE A C 1
ATOM 1688 O O . ILE A 1 202 ? 15.429 1.593 -22.740 1.00 93.56 202 ILE A O 1
ATOM 1692 N N . ASP A 1 203 ? 13.232 2.002 -22.924 1.00 92.38 203 ASP A N 1
ATOM 1693 C CA . ASP A 1 203 ? 13.124 1.543 -24.314 1.00 92.38 203 ASP A CA 1
ATOM 1694 C C . ASP A 1 203 ? 14.078 2.287 -25.259 1.00 92.38 203 ASP A C 1
ATOM 1696 O O . ASP A 1 203 ? 14.740 1.661 -26.091 1.00 92.38 203 ASP A O 1
ATOM 1700 N N . LEU A 1 204 ? 14.183 3.609 -25.107 1.00 93.38 204 LEU A N 1
ATOM 1701 C CA . LEU A 1 204 ? 15.067 4.455 -25.911 1.00 93.38 204 LEU A CA 1
ATOM 1702 C C . LEU A 1 204 ? 16.542 4.145 -25.648 1.00 93.38 204 LEU A C 1
ATOM 1704 O O . LEU A 1 204 ? 17.329 4.026 -26.589 1.00 93.38 204 LEU A O 1
ATOM 1708 N N . THR A 1 205 ? 16.913 3.980 -24.376 1.00 93.56 205 THR A N 1
ATOM 1709 C CA . THR A 1 205 ? 18.289 3.667 -23.973 1.00 93.56 205 THR A CA 1
ATOM 1710 C C . THR A 1 205 ? 18.703 2.306 -24.516 1.00 93.56 205 THR A C 1
ATOM 1712 O O . THR A 1 205 ? 19.763 2.180 -25.126 1.00 93.56 205 THR A O 1
ATOM 1715 N N . LEU A 1 206 ? 17.844 1.294 -24.371 1.00 94.50 206 LEU A N 1
ATOM 1716 C CA . LEU A 1 206 ? 18.112 -0.045 -24.883 1.00 94.50 206 LEU A CA 1
ATOM 1717 C C . LEU A 1 206 ? 18.222 -0.067 -26.412 1.00 94.50 206 LEU A C 1
ATOM 1719 O O . LEU A 1 206 ? 19.112 -0.732 -26.943 1.00 94.50 206 LEU A O 1
ATOM 1723 N N . ALA A 1 207 ? 17.371 0.680 -27.123 1.00 93.38 207 ALA A N 1
ATOM 1724 C CA . ALA A 1 207 ? 17.460 0.810 -28.576 1.00 93.38 207 ALA A CA 1
ATOM 1725 C C . ALA A 1 207 ? 18.790 1.442 -29.012 1.00 93.38 207 ALA A C 1
ATOM 1727 O O . ALA A 1 207 ? 19.463 0.901 -29.890 1.00 93.38 207 ALA A O 1
ATOM 1728 N N . GLY A 1 208 ? 19.207 2.529 -28.354 1.00 93.88 208 GLY A N 1
ATOM 1729 C CA . GLY A 1 208 ? 20.496 3.170 -28.609 1.00 93.88 208 GLY A CA 1
ATOM 1730 C C . GLY A 1 208 ? 21.678 2.237 -28.330 1.00 93.88 208 GLY A C 1
ATOM 1731 O O . GLY A 1 208 ? 22.562 2.084 -29.172 1.00 93.88 208 GLY A O 1
ATOM 1732 N N . CYS A 1 209 ? 21.676 1.543 -27.186 1.00 94.00 209 CYS A N 1
ATOM 1733 C CA . CYS A 1 209 ? 22.718 0.572 -26.845 1.00 94.00 209 CYS A CA 1
ATOM 1734 C C . CYS A 1 209 ? 22.791 -0.583 -27.856 1.00 94.00 209 CYS A C 1
ATOM 1736 O O . CYS A 1 209 ? 23.888 -0.972 -28.256 1.00 94.00 209 CYS A O 1
ATOM 1738 N N . ALA A 1 210 ? 21.648 -1.120 -28.291 1.00 93.06 210 ALA A N 1
ATOM 1739 C CA . ALA A 1 210 ? 21.607 -2.185 -29.289 1.00 93.06 210 ALA A CA 1
ATOM 1740 C C . ALA A 1 210 ? 22.138 -1.716 -30.652 1.00 93.06 210 ALA A C 1
ATOM 1742 O O . ALA A 1 210 ? 22.940 -2.421 -31.261 1.00 93.06 210 ALA A O 1
ATOM 1743 N N . ALA A 1 211 ? 21.761 -0.513 -31.093 1.00 93.31 211 ALA A N 1
ATOM 1744 C CA . ALA A 1 211 ? 22.255 0.075 -32.336 1.00 93.31 211 ALA A CA 1
ATOM 1745 C C . ALA A 1 211 ? 23.784 0.251 -32.325 1.00 93.31 211 ALA A C 1
ATOM 1747 O O . ALA A 1 211 ? 24.449 -0.081 -33.308 1.00 93.31 211 ALA A O 1
ATOM 1748 N N . CYS A 1 212 ? 24.354 0.686 -31.194 1.00 91.56 212 CYS A N 1
ATOM 1749 C CA . CYS A 1 212 ? 25.804 0.770 -31.011 1.00 91.56 212 CYS A CA 1
ATOM 1750 C C . CYS A 1 212 ? 26.491 -0.597 -31.153 1.00 91.56 212 CYS A C 1
ATOM 1752 O O . CYS A 1 212 ? 27.509 -0.704 -31.830 1.00 91.56 212 CYS A O 1
ATOM 1754 N N . ILE A 1 213 ? 25.946 -1.644 -30.524 1.00 90.50 213 ILE A N 1
ATOM 1755 C CA . ILE A 1 213 ? 26.517 -3.004 -30.573 1.00 90.50 213 ILE A CA 1
ATOM 1756 C C . ILE A 1 213 ? 26.457 -3.577 -31.991 1.00 90.50 213 ILE A C 1
ATOM 1758 O O . ILE A 1 213 ? 27.389 -4.241 -32.441 1.00 90.50 213 ILE A O 1
ATOM 1762 N N . GLU A 1 214 ? 25.377 -3.291 -32.709 1.00 89.56 214 GLU A N 1
ATOM 1763 C CA . GLU A 1 214 ? 25.173 -3.718 -34.093 1.00 89.56 214 GLU A CA 1
ATOM 1764 C C . GLU A 1 214 ? 25.952 -2.868 -35.111 1.00 89.56 214 GLU A C 1
ATOM 1766 O O . GLU A 1 214 ? 25.872 -3.132 -36.309 1.00 89.56 214 GLU A O 1
ATOM 1771 N N . ASN A 1 215 ? 26.736 -1.883 -34.653 1.00 88.69 215 ASN A N 1
ATOM 1772 C CA . ASN A 1 215 ? 27.475 -0.931 -35.487 1.00 88.69 215 ASN A CA 1
ATOM 1773 C C . ASN A 1 215 ? 26.578 -0.213 -36.510 1.00 88.69 215 ASN A C 1
ATOM 1775 O O . ASN A 1 215 ? 26.984 0.028 -37.650 1.00 88.69 215 ASN A O 1
ATOM 1779 N N . GLN A 1 216 ? 25.346 0.118 -36.115 1.00 89.44 216 GLN A N 1
ATOM 1780 C CA . GLN A 1 216 ? 24.458 0.918 -36.950 1.00 89.44 216 GLN A CA 1
ATOM 1781 C C . GLN A 1 216 ? 25.045 2.323 -37.136 1.00 89.44 216 GLN A C 1
ATOM 1783 O O . GLN A 1 216 ? 25.561 2.926 -36.196 1.00 89.44 216 GLN A O 1
ATOM 1788 N N . ILE A 1 217 ? 24.968 2.840 -38.364 1.00 82.12 217 ILE A N 1
ATOM 1789 C CA . ILE A 1 217 ? 25.538 4.147 -38.729 1.00 82.12 217 ILE A CA 1
ATOM 1790 C C . ILE A 1 217 ? 24.727 5.288 -38.099 1.00 82.12 217 ILE A C 1
ATOM 1792 O O . ILE A 1 217 ? 25.307 6.286 -37.673 1.00 82.12 217 ILE A O 1
ATOM 1796 N N . ASP A 1 218 ? 23.405 5.129 -38.013 1.00 89.50 218 ASP A N 1
ATOM 1797 C CA . ASP A 1 218 ? 22.496 6.129 -37.458 1.00 89.50 218 ASP A CA 1
ATOM 1798 C C . ASP A 1 218 ? 21.816 5.620 -36.177 1.00 89.50 218 ASP A C 1
ATOM 1800 O O . ASP A 1 218 ? 20.733 5.036 -36.181 1.00 89.50 218 ASP A O 1
ATOM 1804 N N . ILE A 1 219 ? 22.479 5.849 -35.042 1.00 91.81 219 ILE A N 1
ATOM 1805 C CA . ILE A 1 219 ? 21.938 5.533 -33.711 1.00 91.81 219 ILE A CA 1
ATOM 1806 C C . ILE A 1 219 ? 20.702 6.398 -33.404 1.00 91.81 219 ILE A C 1
ATOM 1808 O O . ILE A 1 219 ? 19.808 5.968 -32.672 1.00 91.81 219 ILE A O 1
ATOM 1812 N N . ILE A 1 220 ? 20.633 7.615 -33.957 1.00 92.19 220 ILE A N 1
ATOM 1813 C CA . ILE A 1 220 ? 19.518 8.535 -33.718 1.00 92.19 220 ILE A CA 1
ATOM 1814 C C . ILE A 1 220 ? 18.248 7.990 -34.368 1.00 92.19 220 ILE A C 1
ATOM 1816 O O . ILE A 1 220 ? 17.196 8.022 -33.729 1.00 92.19 220 ILE A O 1
ATOM 1820 N N . GLU A 1 221 ? 18.343 7.422 -35.571 1.00 92.19 221 GLU A N 1
ATOM 1821 C CA . GLU A 1 221 ? 17.221 6.751 -36.235 1.00 92.19 221 GLU A CA 1
ATOM 1822 C C . GLU A 1 221 ? 16.659 5.607 -35.373 1.00 92.19 221 GLU A C 1
ATOM 1824 O O . GLU A 1 221 ? 15.444 5.512 -35.182 1.00 92.19 221 GLU A O 1
ATOM 1829 N N . ALA A 1 222 ? 17.524 4.783 -34.771 1.00 90.81 222 ALA A N 1
ATOM 1830 C CA . ALA A 1 222 ? 17.095 3.697 -33.887 1.00 90.81 222 ALA A CA 1
ATOM 1831 C C . ALA A 1 222 ? 16.330 4.208 -32.651 1.00 90.81 222 ALA A C 1
ATOM 1833 O O . ALA A 1 222 ? 15.290 3.653 -32.286 1.00 90.81 222 ALA A O 1
ATOM 1834 N N . ILE A 1 223 ? 16.806 5.295 -32.034 1.00 92.81 223 ILE A N 1
ATOM 1835 C CA . ILE A 1 223 ? 16.143 5.938 -30.889 1.00 92.81 223 ILE A CA 1
ATOM 1836 C C . ILE A 1 223 ? 14.806 6.561 -31.316 1.00 92.81 223 ILE A C 1
ATOM 1838 O O . ILE A 1 223 ? 13.794 6.376 -30.641 1.00 92.81 223 ILE A O 1
ATOM 1842 N N . GLN A 1 224 ? 14.763 7.268 -32.448 1.00 91.38 224 GLN A N 1
ATOM 1843 C CA . GLN A 1 224 ? 13.537 7.880 -32.971 1.00 91.38 224 GLN A CA 1
ATOM 1844 C C . GLN A 1 224 ? 12.473 6.833 -33.298 1.00 91.38 224 GLN A C 1
ATOM 1846 O O . GLN A 1 224 ? 11.302 7.018 -32.960 1.00 91.38 224 GLN A O 1
ATOM 1851 N N . LYS A 1 225 ? 12.881 5.712 -33.900 1.00 90.81 225 LYS A N 1
ATOM 1852 C CA . LYS A 1 225 ? 11.998 4.579 -34.171 1.00 90.81 225 LYS A CA 1
ATOM 1853 C C . LYS A 1 225 ? 11.443 3.987 -32.877 1.00 90.81 225 LYS A C 1
ATOM 1855 O O . LYS A 1 225 ? 10.233 3.813 -32.769 1.00 90.81 225 LYS A O 1
ATOM 1860 N N . ALA A 1 226 ? 12.292 3.751 -31.876 1.00 90.56 226 ALA A N 1
ATOM 1861 C CA . ALA A 1 226 ? 11.846 3.261 -30.573 1.00 90.56 226 ALA A CA 1
ATOM 1862 C C . ALA A 1 226 ? 10.863 4.229 -29.889 1.00 90.56 226 ALA A C 1
ATOM 1864 O O . ALA A 1 226 ? 9.882 3.783 -29.295 1.00 90.56 226 ALA A O 1
ATOM 1865 N N . ASN A 1 227 ? 11.069 5.543 -30.028 1.00 89.12 227 ASN A N 1
ATOM 1866 C CA . ASN A 1 227 ? 10.141 6.551 -29.516 1.00 89.12 227 ASN A CA 1
ATOM 1867 C C . ASN A 1 227 ? 8.778 6.483 -30.214 1.00 89.12 227 ASN A C 1
ATOM 1869 O O . ASN A 1 227 ? 7.747 6.461 -29.547 1.00 89.12 227 ASN A O 1
ATOM 1873 N N . ALA A 1 228 ? 8.772 6.407 -31.548 1.00 86.50 228 ALA A N 1
ATOM 1874 C CA . ALA A 1 228 ? 7.547 6.301 -32.338 1.00 86.50 228 ALA A CA 1
ATOM 1875 C C . ALA A 1 228 ? 6.772 5.005 -32.039 1.00 86.50 228 ALA A C 1
ATOM 1877 O O . ALA A 1 228 ? 5.544 5.001 -32.004 1.00 86.50 228 ALA A O 1
ATOM 1878 N N . GLU A 1 229 ? 7.482 3.905 -31.780 1.00 86.62 229 GLU A N 1
ATOM 1879 C CA . GLU A 1 229 ? 6.879 2.626 -31.396 1.00 86.62 229 GLU A CA 1
ATOM 1880 C C . GLU A 1 229 ? 6.363 2.614 -29.949 1.00 86.62 229 GLU A C 1
ATOM 1882 O O . GLU A 1 229 ? 5.512 1.790 -29.611 1.00 86.62 229 GLU A O 1
ATOM 1887 N N . SER A 1 230 ? 6.839 3.512 -29.086 1.00 81.94 230 SER A N 1
ATOM 1888 C CA . SER A 1 230 ? 6.505 3.504 -27.661 1.00 81.94 230 SER A CA 1
ATOM 1889 C C . SER A 1 230 ? 5.011 3.726 -27.399 1.00 81.94 230 SER A C 1
ATOM 1891 O O . SER A 1 230 ? 4.392 2.974 -26.642 1.00 81.94 230 SER A O 1
ATOM 1893 N N . ASP A 1 231 ? 4.392 4.672 -28.107 1.00 75.44 231 ASP A N 1
ATOM 1894 C CA . ASP A 1 231 ? 2.952 4.928 -27.983 1.00 75.44 231 ASP A CA 1
ATOM 1895 C C . ASP A 1 231 ? 2.134 3.712 -28.459 1.00 75.44 231 ASP A C 1
ATOM 1897 O O . ASP A 1 231 ? 1.146 3.331 -27.831 1.00 75.44 231 ASP A O 1
ATOM 1901 N N . SER A 1 232 ? 2.596 3.018 -29.509 1.00 75.62 232 SER A N 1
ATOM 1902 C CA . SER A 1 232 ? 1.955 1.791 -30.010 1.00 75.62 232 SER A CA 1
ATOM 1903 C C . SER A 1 232 ? 2.054 0.601 -29.042 1.00 75.62 232 SER A C 1
ATOM 1905 O O . SER A 1 232 ? 1.225 -0.306 -29.096 1.00 75.62 232 SER A O 1
ATOM 1907 N N . LYS A 1 233 ? 3.022 0.628 -28.115 1.00 74.00 233 LYS A N 1
ATOM 1908 C CA . LYS A 1 233 ? 3.180 -0.339 -27.012 1.00 74.00 233 LYS A CA 1
ATOM 1909 C C . LYS A 1 233 ? 2.359 0.027 -25.769 1.00 74.00 233 LYS A C 1
ATOM 1911 O O . LYS A 1 233 ? 2.438 -0.661 -24.754 1.00 74.00 233 LYS A O 1
ATOM 1916 N N . GLY A 1 234 ? 1.561 1.092 -25.847 1.00 76.81 234 GLY A N 1
ATOM 1917 C CA . GLY A 1 234 ? 0.697 1.551 -24.766 1.00 76.81 234 GLY A CA 1
ATOM 1918 C C . GLY A 1 234 ? 1.335 2.593 -23.850 1.00 76.81 234 GLY A C 1
ATOM 1919 O O . GLY A 1 234 ? 0.719 2.957 -22.857 1.00 76.81 234 GLY A O 1
ATOM 1920 N N . PHE A 1 235 ? 2.523 3.120 -24.155 1.00 81.56 235 PHE A N 1
ATOM 1921 C CA . PHE A 1 235 ? 3.144 4.174 -23.345 1.00 81.56 235 PHE A CA 1
ATOM 1922 C C . PHE A 1 235 ? 2.628 5.576 -23.717 1.00 81.56 235 PHE A C 1
ATOM 1924 O O . PHE A 1 235 ? 3.391 6.501 -23.971 1.00 81.56 235 PHE A O 1
ATOM 1931 N N . ASP A 1 236 ? 1.310 5.751 -23.753 1.00 73.06 236 ASP A N 1
ATOM 1932 C CA . ASP A 1 236 ? 0.645 6.999 -24.151 1.00 73.06 236 ASP A CA 1
ATOM 1933 C C . ASP A 1 236 ? 0.447 8.006 -23.000 1.00 73.06 236 ASP A C 1
ATOM 1935 O O . ASP A 1 236 ? -0.056 9.107 -23.220 1.00 73.06 236 ASP A O 1
ATOM 1939 N N . GLY A 1 237 ? 0.822 7.636 -21.769 1.00 68.25 237 GLY A N 1
ATOM 1940 C CA . GLY A 1 237 ? 0.623 8.450 -20.565 1.00 68.25 237 GLY A CA 1
ATOM 1941 C C . GLY A 1 237 ? -0.834 8.557 -20.096 1.00 68.25 237 GLY A C 1
ATOM 1942 O O . GLY A 1 237 ? -1.128 9.331 -19.192 1.00 68.25 237 GLY A O 1
ATOM 1943 N N . LEU A 1 238 ? -1.770 7.799 -20.679 1.00 67.81 238 LEU A N 1
ATOM 1944 C CA . LEU A 1 238 ? -3.191 7.866 -20.332 1.00 67.81 238 LEU A CA 1
ATOM 1945 C C . LEU A 1 238 ? -3.620 6.627 -19.535 1.00 67.81 238 LEU A C 1
ATOM 1947 O O . LEU A 1 238 ? -3.636 6.596 -18.300 1.00 67.81 238 LEU A O 1
ATOM 1951 N N . ASN A 1 239 ? -4.015 5.580 -20.256 1.00 62.78 239 ASN A N 1
ATOM 1952 C CA . ASN A 1 239 ? -4.527 4.333 -19.689 1.00 62.78 239 ASN A CA 1
ATOM 1953 C C . ASN A 1 239 ? -3.803 3.104 -20.239 1.00 62.78 239 ASN A C 1
ATOM 1955 O O . ASN A 1 239 ? -4.073 2.005 -19.754 1.00 62.78 239 ASN A O 1
ATOM 1959 N N . GLY A 1 240 ? -2.898 3.279 -21.206 1.00 70.19 240 GLY A N 1
ATOM 1960 C CA . GLY A 1 240 ? -2.175 2.185 -21.836 1.00 70.19 240 GLY A CA 1
ATOM 1961 C C . GLY A 1 240 ? -0.971 1.694 -21.037 1.00 70.19 240 GLY A C 1
ATOM 1962 O O . GLY A 1 240 ? -0.605 0.539 -21.205 1.00 70.19 240 GLY A O 1
ATOM 1963 N N . THR A 1 241 ? -0.384 2.503 -20.142 1.00 82.19 241 THR A N 1
ATOM 1964 C CA . THR A 1 241 ? 0.938 2.204 -19.558 1.00 82.19 241 THR A CA 1
ATOM 1965 C C . THR A 1 241 ? 0.956 0.899 -18.759 1.00 82.19 241 THR A C 1
ATOM 1967 O O . THR A 1 241 ? 1.750 0.011 -19.050 1.00 82.19 241 THR A O 1
ATOM 1970 N N . MET A 1 242 ? 0.060 0.734 -17.775 1.00 82.12 242 MET A N 1
ATOM 1971 C CA . MET A 1 242 ? -0.004 -0.511 -16.989 1.00 82.12 242 MET A CA 1
ATOM 1972 C C . MET A 1 242 ? -0.434 -1.719 -17.831 1.00 82.12 242 MET A C 1
ATOM 1974 O O . MET A 1 242 ? 0.233 -2.746 -17.736 1.00 82.12 242 MET A O 1
ATOM 1978 N N . PRO A 1 243 ? -1.486 -1.643 -18.672 1.00 82.69 243 PRO A N 1
ATOM 1979 C CA . PRO A 1 243 ? -1.789 -2.712 -19.624 1.00 82.69 243 PRO A CA 1
ATOM 1980 C C . PRO A 1 243 ? -0.617 -3.069 -20.547 1.00 82.69 243 PRO A C 1
ATOM 1982 O O . PRO A 1 243 ? -0.383 -4.249 -20.772 1.00 82.69 243 PRO A O 1
ATOM 1985 N N . GLY A 1 244 ? 0.140 -2.081 -21.029 1.00 82.56 244 GLY A N 1
ATOM 1986 C CA . GLY A 1 244 ? 1.338 -2.242 -21.852 1.00 82.56 244 GLY A CA 1
ATOM 1987 C C . GLY A 1 244 ? 2.424 -3.017 -21.116 1.00 82.56 244 GLY A C 1
ATOM 1988 O O . GLY A 1 244 ? 2.821 -4.091 -21.564 1.00 82.56 244 GLY A O 1
ATOM 1989 N N . ILE A 1 245 ? 2.815 -2.554 -19.925 1.00 84.06 245 ILE A N 1
ATOM 1990 C CA . ILE A 1 245 ? 3.767 -3.253 -19.045 1.00 84.06 245 ILE A CA 1
ATOM 1991 C C . ILE A 1 245 ? 3.307 -4.688 -18.778 1.00 84.06 245 ILE A C 1
ATOM 1993 O O . ILE A 1 245 ? 4.079 -5.628 -18.944 1.00 84.06 245 ILE A O 1
ATOM 1997 N N . VAL A 1 246 ? 2.043 -4.879 -18.398 1.00 80.94 246 VAL A N 1
ATOM 1998 C CA . VAL A 1 246 ? 1.499 -6.205 -18.092 1.00 80.94 246 VAL A CA 1
ATOM 1999 C C . VAL A 1 246 ? 1.488 -7.106 -19.321 1.00 80.94 246 VAL A C 1
ATOM 2001 O O . VAL A 1 246 ? 1.900 -8.256 -19.214 1.00 80.94 246 VAL A O 1
ATOM 2004 N N . SER A 1 247 ? 1.084 -6.599 -20.487 1.00 81.56 247 SER A N 1
ATOM 2005 C CA . SER A 1 247 ? 1.084 -7.366 -21.737 1.00 81.56 247 SER A CA 1
ATOM 2006 C C . SER A 1 247 ? 2.475 -7.872 -22.099 1.00 81.56 247 SER A C 1
ATOM 2008 O O . SER A 1 247 ? 2.616 -9.012 -22.531 1.00 81.56 247 SER A O 1
ATOM 2010 N N . VAL A 1 248 ? 3.499 -7.053 -21.849 1.00 80.12 248 VAL A N 1
ATOM 2011 C CA . VAL A 1 248 ? 4.902 -7.396 -22.064 1.00 80.12 248 VAL A CA 1
ATOM 2012 C C . VAL A 1 248 ? 5.337 -8.458 -21.051 1.00 80.12 248 VAL A C 1
ATOM 2014 O O . VAL A 1 248 ? 5.833 -9.512 -21.440 1.00 80.12 248 VAL A O 1
ATOM 2017 N N . LEU A 1 249 ? 5.079 -8.241 -19.759 1.00 82.19 249 LEU A N 1
ATOM 2018 C CA . LEU A 1 249 ? 5.516 -9.146 -18.694 1.00 82.19 249 LEU A CA 1
ATOM 2019 C C . LEU A 1 249 ? 4.798 -10.511 -18.705 1.00 82.19 249 LEU A C 1
ATOM 2021 O O . LEU A 1 249 ? 5.408 -11.534 -18.392 1.00 82.19 249 LEU A O 1
ATOM 2025 N N . GLN A 1 250 ? 3.513 -10.560 -19.072 1.00 79.00 250 GLN A N 1
ATOM 2026 C CA . GLN A 1 250 ? 2.704 -11.790 -19.071 1.00 79.00 250 GLN A CA 1
ATOM 2027 C C . GLN A 1 250 ? 3.107 -12.798 -20.150 1.00 79.00 250 GLN A C 1
ATOM 2029 O O . GLN A 1 250 ? 2.745 -13.972 -20.057 1.00 79.00 250 GLN A O 1
ATOM 2034 N N . THR A 1 251 ? 3.905 -12.389 -21.135 1.00 81.06 251 THR A N 1
ATOM 2035 C CA . THR A 1 251 ? 4.518 -13.324 -22.090 1.00 81.06 251 THR A CA 1
ATOM 2036 C C . THR A 1 251 ? 5.457 -14.327 -21.398 1.00 81.06 251 THR A C 1
ATOM 2038 O O . THR A 1 251 ? 5.670 -15.424 -21.915 1.00 81.06 251 THR A O 1
ATOM 2041 N N . ASN A 1 252 ? 5.973 -13.999 -20.203 1.00 83.06 252 ASN A N 1
ATOM 2042 C CA . ASN A 1 252 ? 6.852 -14.851 -19.408 1.00 83.06 252 ASN A CA 1
ATOM 2043 C C . ASN A 1 252 ? 6.330 -15.028 -17.971 1.00 83.06 252 ASN A C 1
ATOM 2045 O O . ASN A 1 252 ? 6.848 -14.473 -17.002 1.00 83.06 252 ASN A O 1
ATOM 2049 N N . ILE A 1 253 ? 5.318 -15.886 -17.821 1.00 83.94 253 ILE A N 1
ATOM 2050 C CA . ILE A 1 253 ? 4.691 -16.203 -16.523 1.00 83.94 253 ILE A CA 1
ATOM 2051 C C . ILE A 1 253 ? 5.718 -16.712 -15.494 1.00 83.94 253 ILE A C 1
ATOM 2053 O O . ILE A 1 253 ? 5.628 -16.387 -14.312 1.00 83.94 253 ILE A O 1
ATOM 2057 N N . LYS A 1 254 ? 6.728 -17.483 -15.926 1.00 87.38 254 LYS A N 1
ATOM 2058 C CA . LYS A 1 254 ? 7.770 -18.002 -15.022 1.00 87.38 254 LYS A CA 1
ATOM 2059 C C . LYS A 1 254 ? 8.602 -16.876 -14.409 1.00 87.38 254 LYS A C 1
ATOM 2061 O O . LYS A 1 254 ? 8.915 -16.942 -13.222 1.00 87.38 254 LYS A O 1
ATOM 2066 N N . PHE A 1 255 ? 8.945 -15.861 -15.203 1.00 86.69 255 PHE A N 1
ATOM 2067 C CA . PHE A 1 255 ? 9.635 -14.668 -14.720 1.00 86.69 255 PHE A CA 1
ATOM 2068 C C . PHE A 1 255 ? 8.787 -13.922 -13.685 1.00 86.69 255 PHE A C 1
ATOM 2070 O O . PHE A 1 255 ? 9.281 -13.622 -12.600 1.00 86.69 255 PHE A O 1
ATOM 2077 N N . LEU A 1 256 ? 7.504 -13.691 -13.982 1.00 86.25 256 LEU A N 1
ATOM 2078 C CA . LEU A 1 256 ? 6.595 -12.987 -13.075 1.00 86.25 256 LEU A CA 1
ATOM 2079 C C . LEU A 1 256 ? 6.414 -13.707 -11.733 1.00 86.25 256 LEU A C 1
ATOM 2081 O O . LEU A 1 256 ? 6.519 -13.069 -10.688 1.00 86.25 256 LEU A O 1
ATOM 2085 N N . GLU A 1 257 ? 6.213 -15.026 -11.734 1.00 88.00 257 GLU A N 1
ATOM 2086 C CA . GLU A 1 257 ? 6.093 -15.806 -10.493 1.00 88.00 257 GLU A CA 1
ATOM 2087 C C . GLU A 1 257 ? 7.395 -15.805 -9.676 1.00 88.00 257 GLU A C 1
ATOM 2089 O O . GLU A 1 257 ? 7.373 -15.679 -8.446 1.00 88.00 257 GLU A O 1
ATOM 2094 N N . TYR A 1 258 ? 8.548 -15.876 -10.349 1.00 89.69 258 TYR A N 1
ATOM 2095 C CA . TYR A 1 258 ? 9.846 -15.746 -9.688 1.00 89.69 258 TYR A CA 1
ATOM 2096 C C . TYR A 1 258 ? 10.019 -14.357 -9.054 1.00 89.69 258 TYR A C 1
ATOM 2098 O O . TYR A 1 258 ? 10.359 -14.251 -7.874 1.00 89.69 258 TYR A O 1
ATOM 2106 N N . ALA A 1 259 ? 9.733 -13.291 -9.805 1.00 89.00 259 ALA A N 1
ATOM 2107 C CA . ALA A 1 259 ? 9.783 -11.912 -9.332 1.00 89.00 259 ALA A CA 1
ATOM 2108 C C . ALA A 1 259 ? 8.862 -11.684 -8.126 1.00 89.00 259 ALA A C 1
ATOM 2110 O O . ALA A 1 259 ? 9.299 -11.155 -7.101 1.00 89.00 259 ALA A O 1
ATOM 2111 N N . LYS A 1 260 ? 7.613 -12.151 -8.221 1.00 90.88 260 LYS A N 1
ATOM 2112 C CA . LYS A 1 260 ? 6.599 -12.092 -7.163 1.00 90.88 260 LYS A CA 1
ATOM 2113 C C . LYS A 1 260 ? 7.118 -12.683 -5.849 1.00 90.88 260 LYS A C 1
ATOM 2115 O O . LYS A 1 260 ? 7.005 -12.047 -4.799 1.00 90.88 260 LYS A O 1
ATOM 2120 N N . GLN A 1 261 ? 7.744 -13.863 -5.894 1.00 91.88 261 GLN A N 1
ATOM 2121 C CA . GLN A 1 261 ? 8.346 -14.470 -4.703 1.00 91.88 261 GLN A CA 1
ATOM 2122 C C . GLN A 1 261 ? 9.536 -13.654 -4.177 1.00 91.88 261 GLN A C 1
ATOM 2124 O O . GLN A 1 261 ? 9.617 -13.389 -2.978 1.00 91.88 261 GLN A O 1
ATOM 2129 N N . ARG A 1 262 ? 10.439 -13.209 -5.056 1.00 92.50 262 ARG A N 1
ATOM 2130 C CA . ARG A 1 262 ? 11.651 -12.477 -4.651 1.00 92.50 262 ARG A CA 1
ATOM 2131 C C . ARG A 1 262 ? 11.331 -11.138 -3.996 1.00 92.50 262 ARG A C 1
ATOM 2133 O O . ARG A 1 262 ? 11.961 -10.798 -2.999 1.00 92.50 262 ARG A O 1
ATOM 2140 N N . ILE A 1 263 ? 10.343 -10.407 -4.507 1.00 91.88 263 ILE A N 1
ATOM 2141 C CA . ILE A 1 263 ? 9.888 -9.143 -3.914 1.00 91.88 263 ILE A CA 1
ATOM 2142 C C . ILE A 1 263 ? 9.303 -9.396 -2.522 1.00 91.88 263 ILE A C 1
ATOM 2144 O O . ILE A 1 263 ? 9.662 -8.701 -1.574 1.00 91.88 263 ILE A O 1
ATOM 2148 N N . SER A 1 264 ? 8.474 -10.430 -2.362 1.00 93.62 264 SER A N 1
ATOM 2149 C CA . SER A 1 264 ? 7.962 -10.838 -1.047 1.00 93.62 264 SER A CA 1
ATOM 2150 C C . SER A 1 264 ? 9.098 -11.139 -0.054 1.00 93.62 264 SER A C 1
ATOM 2152 O O . SER A 1 264 ? 9.088 -10.642 1.075 1.00 93.62 264 SER A O 1
ATOM 2154 N N . ASP A 1 265 ? 10.121 -11.889 -0.479 1.00 94.88 265 ASP A N 1
ATOM 2155 C CA . ASP A 1 265 ? 11.285 -12.220 0.356 1.00 94.88 265 ASP A CA 1
ATOM 2156 C C . ASP A 1 265 ? 12.097 -10.975 0.754 1.00 94.88 265 ASP A C 1
ATOM 2158 O O . ASP A 1 265 ? 12.627 -10.900 1.868 1.00 94.88 265 ASP A O 1
ATOM 2162 N N . MET A 1 266 ? 12.187 -9.972 -0.129 1.00 93.44 266 MET A N 1
ATOM 2163 C CA . MET A 1 266 ? 12.841 -8.699 0.187 1.00 93.44 266 MET A CA 1
ATOM 2164 C C . MET A 1 266 ? 12.137 -7.985 1.340 1.00 93.44 266 MET A C 1
ATOM 2166 O O . MET A 1 266 ? 12.816 -7.508 2.247 1.00 93.44 266 MET A O 1
ATOM 2170 N N . PHE A 1 267 ? 10.804 -7.941 1.355 1.00 93.00 267 PHE A N 1
ATOM 2171 C CA . PHE A 1 267 ? 10.058 -7.339 2.463 1.00 93.00 267 PHE A CA 1
ATOM 2172 C C . PHE A 1 267 ? 10.261 -8.126 3.762 1.00 93.00 267 PHE A C 1
ATOM 2174 O O . PHE A 1 267 ? 10.535 -7.525 4.801 1.00 93.00 267 PHE A O 1
ATOM 2181 N N . LEU A 1 268 ? 10.233 -9.462 3.702 1.00 94.06 268 LEU A N 1
ATOM 2182 C CA . LEU A 1 268 ? 10.489 -10.309 4.872 1.00 94.06 268 LEU A CA 1
ATOM 2183 C C . LEU A 1 268 ? 11.862 -10.011 5.498 1.00 94.06 268 LEU A C 1
ATOM 2185 O O . LEU A 1 268 ? 11.983 -9.856 6.714 1.00 94.06 268 LEU A O 1
ATOM 2189 N N . LYS A 1 269 ? 12.895 -9.859 4.660 1.00 94.56 269 LYS A N 1
ATOM 2190 C CA . LYS A 1 269 ? 14.258 -9.511 5.094 1.00 94.56 269 LYS A CA 1
ATOM 2191 C C . LYS A 1 269 ? 14.340 -8.148 5.795 1.00 94.56 269 LYS A C 1
ATOM 2193 O O . LYS A 1 269 ? 15.213 -7.961 6.638 1.00 94.56 269 LYS A O 1
ATOM 2198 N N . HIS A 1 270 ? 13.444 -7.217 5.473 1.00 90.38 270 HIS A N 1
ATOM 2199 C CA . HIS A 1 270 ? 13.402 -5.870 6.055 1.00 90.38 270 HIS A CA 1
ATOM 2200 C C . HIS A 1 270 ? 12.389 -5.740 7.204 1.00 90.38 270 HIS A C 1
ATOM 2202 O O . HIS A 1 270 ? 11.957 -4.638 7.528 1.00 90.38 270 HIS A O 1
ATOM 2208 N N . GLY A 1 271 ? 12.021 -6.855 7.845 1.00 90.06 271 GLY A N 1
ATOM 2209 C CA . GLY A 1 271 ? 11.263 -6.849 9.101 1.00 90.06 271 GLY A CA 1
ATOM 2210 C C . GLY A 1 271 ? 9.742 -6.873 8.950 1.00 90.06 271 GLY A C 1
ATOM 2211 O O . GLY A 1 271 ? 9.040 -6.879 9.961 1.00 90.06 271 GLY A O 1
ATOM 2212 N N . TYR A 1 272 ? 9.217 -6.945 7.725 1.00 93.12 272 TYR A N 1
ATOM 2213 C CA . TYR 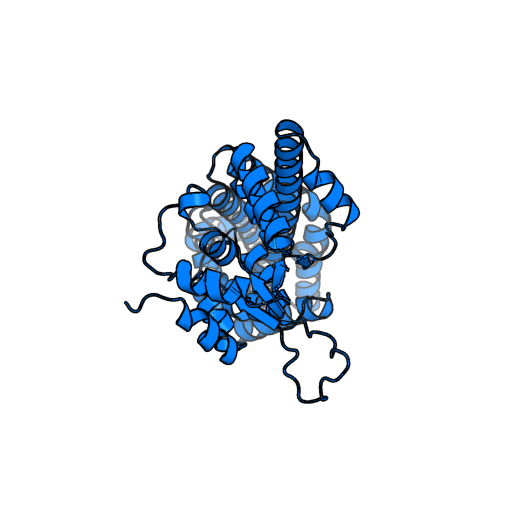A 1 272 ? 7.797 -7.218 7.508 1.00 93.12 272 TYR A CA 1
ATOM 2214 C C . TYR A 1 272 ? 7.508 -8.684 7.823 1.00 93.12 272 TYR A C 1
ATOM 2216 O O . TYR A 1 272 ? 8.273 -9.572 7.458 1.00 93.12 272 TYR A O 1
ATOM 2224 N N . ASN A 1 273 ? 6.401 -8.967 8.505 1.00 94.00 273 ASN A N 1
ATOM 2225 C CA . ASN A 1 273 ? 6.047 -10.347 8.827 1.00 94.00 273 ASN A CA 1
ATOM 2226 C C . ASN A 1 273 ? 5.333 -11.046 7.661 1.00 94.00 273 ASN A C 1
ATOM 2228 O O . ASN A 1 273 ? 4.845 -10.397 6.736 1.00 94.00 273 ASN A O 1
ATOM 2232 N N . ARG A 1 274 ? 5.205 -12.378 7.757 1.00 95.12 274 ARG A N 1
ATOM 2233 C CA . ARG A 1 274 ? 4.627 -13.215 6.692 1.00 95.12 274 ARG A CA 1
ATOM 2234 C C . ARG A 1 274 ? 3.261 -12.744 6.190 1.00 95.12 274 ARG A C 1
ATOM 2236 O O . ARG A 1 274 ? 2.977 -12.857 5.013 1.00 95.12 274 ARG A O 1
ATOM 2243 N N . TYR A 1 275 ? 2.416 -12.187 7.058 1.00 95.56 275 TYR A N 1
ATOM 2244 C CA . TYR A 1 275 ? 1.082 -11.753 6.646 1.00 95.56 275 TYR A CA 1
ATOM 2245 C C . TYR A 1 275 ? 1.144 -10.472 5.808 1.00 95.56 275 TYR A C 1
ATOM 2247 O O . TYR A 1 275 ? 0.400 -10.310 4.850 1.00 95.56 275 TYR A O 1
ATOM 2255 N N . GLN A 1 276 ? 2.080 -9.574 6.105 1.00 95.19 276 GLN A N 1
ATOM 2256 C CA . GLN A 1 276 ? 2.299 -8.382 5.282 1.00 95.19 276 GLN A CA 1
ATOM 2257 C C . GLN A 1 276 ? 2.863 -8.774 3.916 1.00 95.19 276 GLN A C 1
ATOM 2259 O O . GLN A 1 276 ? 2.387 -8.291 2.892 1.00 95.19 276 GLN A O 1
ATOM 2264 N N . THR A 1 277 ? 3.837 -9.686 3.896 1.00 94.94 277 THR A N 1
ATOM 2265 C CA . THR A 1 277 ? 4.455 -10.150 2.649 1.00 94.94 277 THR A CA 1
ATOM 2266 C C . THR A 1 277 ? 3.482 -10.965 1.802 1.00 94.94 277 THR A C 1
ATOM 2268 O O . THR A 1 277 ? 3.418 -10.757 0.596 1.00 94.94 277 THR A O 1
ATOM 2271 N N . ASP A 1 278 ? 2.649 -11.808 2.420 1.00 94.88 278 ASP A N 1
ATOM 2272 C CA . ASP A 1 278 ? 1.587 -12.550 1.733 1.00 94.88 278 ASP A CA 1
ATOM 2273 C C . ASP A 1 278 ? 0.496 -11.611 1.203 1.00 94.88 278 ASP A C 1
ATOM 2275 O O . ASP A 1 278 ? -0.035 -11.847 0.124 1.00 94.88 278 ASP A O 1
ATOM 2279 N N . TYR A 1 279 ? 0.156 -10.534 1.922 1.00 94.94 279 TYR A N 1
ATOM 2280 C CA . TYR A 1 279 ? -0.789 -9.530 1.422 1.00 94.94 279 TYR A CA 1
ATOM 2281 C C . TYR A 1 279 ? -0.211 -8.800 0.204 1.00 94.94 279 TYR A C 1
ATOM 2283 O O . TYR A 1 279 ? -0.870 -8.690 -0.830 1.00 94.94 279 TYR A O 1
ATOM 2291 N N . LEU A 1 280 ? 1.047 -8.358 0.284 1.00 92.44 280 LEU A N 1
ATOM 2292 C CA . LEU A 1 280 ? 1.749 -7.758 -0.849 1.00 92.44 280 LEU A CA 1
ATOM 2293 C C . LEU A 1 280 ? 1.767 -8.710 -2.048 1.00 92.44 280 LEU A C 1
ATOM 2295 O O . LEU A 1 280 ? 1.435 -8.310 -3.162 1.00 92.44 280 LEU A O 1
ATOM 2299 N N . LYS A 1 281 ? 2.107 -9.976 -1.808 1.00 91.62 281 LYS A N 1
ATOM 2300 C CA . LYS A 1 281 ? 2.220 -11.010 -2.830 1.00 91.62 281 LYS A CA 1
ATOM 2301 C C . LYS A 1 281 ? 0.865 -11.353 -3.456 1.00 91.62 281 LYS A C 1
ATOM 2303 O O . LYS A 1 281 ? 0.719 -11.299 -4.669 1.00 91.62 281 LYS A O 1
ATOM 2308 N N . GLU A 1 282 ? -0.136 -11.703 -2.659 1.00 90.56 282 GLU A N 1
ATOM 2309 C CA . GLU A 1 282 ? -1.384 -12.284 -3.171 1.00 90.56 282 GLU A CA 1
ATOM 2310 C C . GLU A 1 282 ? -2.493 -11.262 -3.441 1.00 90.56 282 GLU A C 1
ATOM 2312 O O . GLU A 1 282 ? -3.444 -11.551 -4.173 1.00 90.56 282 GLU A O 1
ATOM 2317 N N . VAL A 1 283 ? -2.389 -10.057 -2.880 1.00 90.75 283 VAL A N 1
ATOM 2318 C CA . VAL A 1 283 ? -3.381 -8.995 -3.083 1.00 90.75 283 VAL A CA 1
ATOM 2319 C C . VAL A 1 283 ? -2.833 -7.915 -4.002 1.00 90.75 283 VAL A C 1
ATOM 2321 O O . VAL A 1 283 ? -3.413 -7.678 -5.065 1.00 90.75 283 VAL A O 1
ATOM 2324 N N . MET A 1 284 ? -1.727 -7.278 -3.610 1.00 90.25 284 MET A N 1
ATOM 2325 C CA . MET A 1 284 ? -1.211 -6.086 -4.294 1.00 90.25 284 MET A CA 1
ATOM 2326 C C . MET A 1 284 ? -0.555 -6.449 -5.629 1.00 90.25 284 MET A C 1
ATOM 2328 O O . MET A 1 284 ? -0.962 -5.935 -6.668 1.00 90.25 284 MET A O 1
ATOM 2332 N N . PHE A 1 285 ? 0.376 -7.407 -5.633 1.00 88.19 285 PHE A N 1
ATOM 2333 C CA . PHE A 1 285 ? 1.072 -7.839 -6.846 1.00 88.19 285 PHE A CA 1
ATOM 2334 C C . PHE A 1 285 ? 0.095 -8.404 -7.885 1.00 88.19 285 PHE A C 1
ATOM 2336 O O . PHE A 1 285 ? 0.104 -7.968 -9.033 1.00 88.19 285 PHE A O 1
ATOM 2343 N N . ASN A 1 286 ? -0.828 -9.281 -7.470 1.00 85.00 286 ASN A N 1
ATOM 2344 C CA . ASN A 1 286 ? -1.873 -9.811 -8.356 1.00 85.00 286 ASN A CA 1
ATOM 2345 C C . ASN A 1 286 ? -2.796 -8.700 -8.900 1.00 85.00 286 ASN A C 1
ATOM 2347 O O . ASN A 1 286 ? -3.329 -8.796 -10.005 1.00 85.00 286 ASN A O 1
ATOM 2351 N N . ALA A 1 287 ? -3.035 -7.624 -8.141 1.00 83.44 287 ALA A N 1
ATOM 2352 C CA . ALA A 1 287 ? -3.784 -6.482 -8.661 1.00 83.44 287 ALA A CA 1
ATOM 2353 C C . ALA A 1 287 ? -3.022 -5.776 -9.782 1.00 83.44 287 ALA A C 1
ATOM 2355 O O . ALA A 1 287 ? -3.612 -5.490 -10.825 1.00 83.44 287 ALA A O 1
ATOM 2356 N N . TRP A 1 288 ? -1.735 -5.519 -9.577 1.00 81.44 288 TRP A N 1
ATOM 2357 C CA . TRP A 1 288 ? -0.923 -4.755 -10.516 1.00 81.44 288 TRP A CA 1
ATOM 2358 C C . TRP A 1 288 ? -0.568 -5.545 -11.767 1.00 81.44 288 TRP A C 1
ATOM 2360 O O . TRP A 1 288 ? -0.760 -5.032 -12.864 1.00 81.44 288 TRP A O 1
ATOM 2370 N N . PHE A 1 289 ? -0.111 -6.787 -11.614 1.00 78.94 289 PHE A N 1
ATOM 2371 C CA . PHE A 1 289 ? 0.495 -7.548 -12.706 1.00 78.94 289 PHE A CA 1
ATOM 2372 C C . PHE A 1 289 ? -0.435 -8.587 -13.341 1.00 78.94 289 PHE A C 1
ATOM 2374 O O . PHE A 1 289 ? -0.314 -8.842 -14.536 1.00 78.94 289 PHE A O 1
ATOM 2381 N N . ASP A 1 290 ? -1.428 -9.118 -12.618 1.00 73.75 290 ASP A N 1
ATOM 2382 C CA . ASP A 1 290 ? -2.389 -10.053 -13.233 1.00 73.75 290 ASP A CA 1
ATOM 2383 C C . ASP A 1 290 ? -3.587 -9.314 -13.831 1.00 73.75 290 ASP A C 1
ATOM 2385 O O . ASP A 1 290 ? -4.151 -9.728 -14.842 1.00 73.75 290 ASP A O 1
ATOM 2389 N N . ARG A 1 291 ? -3.999 -8.209 -13.195 1.00 73.69 291 ARG A N 1
ATOM 2390 C CA . ARG A 1 291 ? -5.207 -7.453 -13.566 1.00 73.69 291 ARG A CA 1
ATOM 2391 C C . ARG A 1 291 ? -4.926 -6.066 -14.143 1.00 73.69 291 ARG A C 1
ATOM 2393 O O . ARG A 1 291 ? -5.885 -5.327 -14.369 1.00 73.69 291 ARG A O 1
ATOM 2400 N N . ALA A 1 292 ? -3.656 -5.699 -14.332 1.00 74.19 292 ALA A N 1
ATOM 2401 C CA . ALA A 1 292 ? -3.237 -4.378 -14.812 1.00 74.19 292 ALA A CA 1
ATOM 2402 C C . ALA A 1 292 ? -3.873 -3.207 -14.033 1.00 74.19 292 ALA A C 1
ATOM 2404 O O . ALA A 1 292 ? -4.171 -2.149 -14.594 1.00 74.19 292 ALA A O 1
ATOM 2405 N N . GLN A 1 293 ? -4.141 -3.391 -12.734 1.00 74.12 293 GLN A N 1
ATOM 2406 C CA . GLN A 1 293 ? -4.774 -2.360 -11.915 1.00 74.12 293 GLN A CA 1
ATOM 2407 C C . GLN A 1 293 ? -3.743 -1.341 -11.434 1.00 74.12 293 GLN A C 1
ATOM 2409 O O . GLN A 1 293 ? -2.624 -1.682 -11.067 1.00 74.12 293 GLN A O 1
ATOM 2414 N N . LYS A 1 294 ? -4.160 -0.074 -11.375 1.00 72.12 294 LYS A N 1
ATOM 2415 C CA . LYS A 1 294 ? -3.368 1.018 -10.792 1.00 72.12 294 LYS A CA 1
ATOM 2416 C C . LYS A 1 294 ? -3.296 0.873 -9.263 1.00 72.12 294 LYS A C 1
ATOM 2418 O O . LYS A 1 294 ? -4.231 0.338 -8.657 1.00 72.12 294 LYS A O 1
ATOM 2423 N N . LEU A 1 295 ? -2.249 1.430 -8.647 1.00 72.38 295 LEU A N 1
ATOM 2424 C CA . LEU A 1 295 ? -2.081 1.522 -7.190 1.00 72.38 295 LEU A CA 1
ATOM 2425 C C . LEU A 1 295 ? -3.384 1.977 -6.508 1.00 72.38 295 LEU A C 1
ATOM 2427 O O . LEU A 1 295 ? -3.964 3.003 -6.881 1.00 72.38 295 LEU A O 1
ATOM 2431 N N . LYS A 1 296 ? -3.885 1.228 -5.520 1.00 78.56 296 LYS A N 1
ATOM 2432 C CA . LYS A 1 296 ? -5.014 1.684 -4.701 1.00 78.56 296 LYS A CA 1
ATOM 2433 C C . LYS A 1 296 ? -4.480 2.294 -3.413 1.00 78.56 296 LYS A C 1
ATOM 2435 O O . LYS A 1 296 ? -3.635 1.717 -2.745 1.00 78.56 296 LYS A O 1
ATOM 2440 N N . LYS A 1 297 ? -5.031 3.455 -3.061 1.00 68.94 297 LYS A N 1
ATOM 2441 C CA . LYS A 1 297 ? -4.623 4.261 -1.908 1.00 68.94 297 LYS A CA 1
ATOM 2442 C C . LYS A 1 297 ? -4.521 3.464 -0.602 1.00 68.94 297 LYS A C 1
ATOM 2444 O O . LYS A 1 297 ? -3.520 3.567 0.093 1.00 68.94 297 LYS A O 1
ATOM 2449 N N . ASN A 1 298 ? -5.546 2.674 -0.280 1.00 78.69 298 ASN A N 1
ATOM 2450 C CA . ASN A 1 298 ? -5.633 2.017 1.026 1.00 78.69 298 ASN A CA 1
ATOM 2451 C C . ASN A 1 298 ? -4.828 0.715 1.113 1.00 78.69 298 ASN A C 1
ATOM 2453 O O . ASN A 1 298 ? -4.567 0.270 2.225 1.00 78.69 298 ASN A O 1
ATOM 2457 N N . ASP A 1 299 ? -4.355 0.156 -0.009 1.00 85.00 299 ASP A N 1
ATOM 2458 C CA . ASP A 1 299 ? -3.666 -1.143 -0.009 1.00 85.00 299 ASP A CA 1
ATOM 2459 C C . ASP A 1 299 ? -2.433 -1.137 0.916 1.00 85.00 299 ASP A C 1
ATOM 2461 O O . ASP A 1 299 ? -2.125 -2.145 1.545 1.00 85.00 299 ASP A O 1
ATOM 2465 N N . ILE A 1 300 ? -1.745 0.006 1.054 1.00 90.94 300 ILE A N 1
ATOM 2466 C CA . ILE A 1 300 ? -0.585 0.157 1.950 1.00 90.94 300 ILE A CA 1
ATOM 2467 C C . ILE A 1 300 ? -1.001 0.018 3.419 1.00 90.94 300 ILE A C 1
ATOM 2469 O O . ILE A 1 300 ? -0.375 -0.717 4.179 1.00 90.94 300 ILE A O 1
ATOM 2473 N N . PHE A 1 301 ? -2.056 0.719 3.835 1.00 93.25 301 PHE A N 1
ATOM 2474 C CA . PHE A 1 301 ? -2.531 0.684 5.219 1.00 93.25 301 PHE A CA 1
ATOM 2475 C C . PHE A 1 301 ? -3.235 -0.637 5.541 1.00 93.25 301 PHE A C 1
ATOM 2477 O O . PHE A 1 301 ? -3.061 -1.160 6.643 1.00 93.25 301 PHE A O 1
ATOM 2484 N N . ASP A 1 302 ? -3.910 -1.235 4.560 1.00 93.69 302 ASP A N 1
ATOM 2485 C CA . ASP A 1 302 ? -4.449 -2.588 4.646 1.00 93.69 302 ASP A CA 1
ATOM 2486 C C . ASP A 1 302 ? -3.325 -3.620 4.821 1.00 93.69 302 ASP A C 1
ATOM 2488 O O . ASP A 1 302 ? -3.393 -4.447 5.730 1.00 93.69 302 ASP A O 1
ATOM 2492 N N . MET A 1 303 ? -2.240 -3.536 4.042 1.00 94.50 303 MET A N 1
ATOM 2493 C CA . MET A 1 303 ? -1.059 -4.392 4.214 1.00 94.50 303 MET A CA 1
ATOM 2494 C C . MET A 1 303 ? -0.451 -4.235 5.617 1.00 94.50 303 MET A C 1
ATOM 2496 O O . MET A 1 303 ? -0.105 -5.228 6.262 1.00 94.50 303 MET A O 1
ATOM 2500 N N . LEU A 1 304 ? -0.340 -3.004 6.132 1.00 94.81 304 LEU A N 1
ATOM 2501 C CA . LEU A 1 304 ? 0.123 -2.764 7.503 1.00 94.81 304 LEU A CA 1
ATOM 2502 C C . LEU A 1 304 ? -0.830 -3.400 8.528 1.00 94.81 304 LEU A C 1
ATOM 2504 O O . LEU A 1 304 ? -0.369 -4.070 9.457 1.00 94.81 304 LEU A O 1
ATOM 2508 N N . CYS A 1 305 ? -2.146 -3.245 8.351 1.00 95.56 305 CYS A N 1
ATOM 2509 C CA . CYS A 1 305 ? -3.174 -3.849 9.200 1.00 95.56 305 CYS A CA 1
ATOM 2510 C C . CYS A 1 305 ? -3.100 -5.385 9.181 1.00 95.56 305 CYS A C 1
ATOM 2512 O O . CYS A 1 305 ? -3.109 -6.008 10.242 1.00 95.56 305 CYS A O 1
ATOM 2514 N N . ALA A 1 306 ? -2.923 -6.004 8.009 1.00 95.75 306 ALA A N 1
ATOM 2515 C CA . ALA A 1 306 ? -2.746 -7.450 7.857 1.00 95.75 306 ALA A CA 1
ATOM 2516 C C . ALA A 1 306 ? -1.575 -7.982 8.701 1.00 95.75 306 ALA A C 1
ATOM 2518 O O . ALA A 1 306 ? -1.651 -9.078 9.262 1.00 95.75 306 ALA A O 1
ATOM 2519 N N . GLY A 1 307 ? -0.531 -7.169 8.895 1.00 95.38 307 GLY A N 1
ATOM 2520 C CA . GLY A 1 307 ? 0.588 -7.480 9.780 1.00 95.38 307 GLY A CA 1
ATOM 2521 C C . GLY A 1 307 ? 0.199 -7.748 11.232 1.00 95.38 307 GLY A C 1
ATOM 2522 O O . GLY A 1 307 ? 0.905 -8.491 11.915 1.00 95.38 307 GLY A O 1
ATOM 2523 N N . CYS A 1 308 ? -0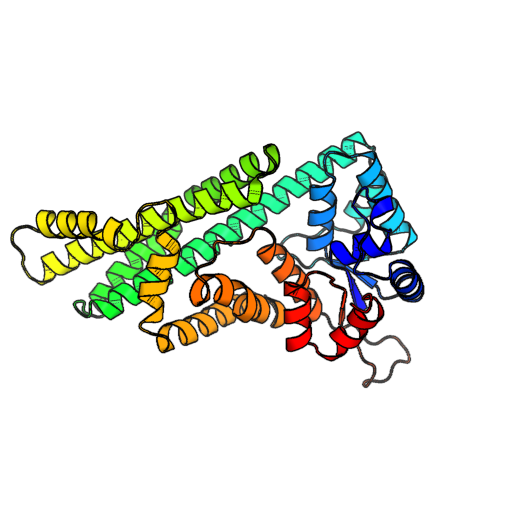.946 -7.258 11.707 1.00 95.81 308 CYS A N 1
ATOM 2524 C CA . CYS A 1 308 ? -1.455 -7.570 13.041 1.00 95.81 308 CYS A CA 1
ATOM 2525 C C . CYS A 1 308 ? -1.781 -9.063 13.221 1.00 95.81 308 CYS A C 1
ATOM 2527 O O . CYS A 1 308 ? -1.763 -9.562 14.350 1.00 95.81 308 CYS A O 1
ATOM 2529 N N . LEU A 1 309 ? -2.000 -9.819 12.136 1.00 95.12 309 LEU A N 1
ATOM 2530 C CA . LEU A 1 309 ? -2.106 -11.280 12.196 1.00 95.12 309 LEU A CA 1
ATOM 2531 C C . LEU A 1 309 ? -0.799 -11.930 12.681 1.00 95.12 309 LEU A C 1
ATOM 2533 O O . LEU A 1 309 ? -0.836 -12.999 13.286 1.00 95.12 309 LEU A O 1
ATOM 2537 N N . GLY A 1 310 ? 0.349 -11.278 12.491 1.00 93.31 310 GLY A N 1
ATOM 2538 C CA . GLY A 1 310 ? 1.650 -11.732 12.991 1.00 93.31 310 GLY A CA 1
ATOM 2539 C C . GLY A 1 310 ? 1.783 -11.711 14.510 1.00 93.31 310 GLY A C 1
ATOM 2540 O O . GLY A 1 310 ? 2.661 -12.377 15.052 1.00 93.31 310 GLY A O 1
ATOM 2541 N N . TYR A 1 311 ? 0.915 -10.977 15.206 1.00 93.81 311 TYR A N 1
ATOM 2542 C CA . TYR A 1 311 ? 0.991 -10.849 16.651 1.00 93.81 311 TYR A CA 1
ATOM 2543 C C . TYR A 1 311 ? 0.576 -12.140 17.370 1.00 93.81 311 TYR A C 1
ATOM 2545 O O . TYR A 1 311 ? -0.521 -12.670 17.167 1.00 93.81 311 TYR A O 1
ATOM 2553 N N . ILE A 1 312 ? 1.429 -12.581 18.292 1.00 89.81 312 ILE A N 1
ATOM 2554 C CA . ILE A 1 312 ? 1.159 -13.678 19.218 1.00 89.81 312 ILE A CA 1
ATOM 2555 C C . ILE A 1 312 ? 1.074 -13.083 20.622 1.00 89.81 312 ILE A C 1
ATOM 2557 O O . ILE A 1 312 ? 2.015 -12.452 21.101 1.00 89.81 312 ILE A O 1
ATOM 2561 N N . ARG A 1 313 ? -0.073 -13.265 21.284 1.00 87.88 313 ARG A N 1
ATOM 2562 C CA . ARG A 1 313 ? -0.281 -12.780 22.651 1.00 87.88 313 ARG A CA 1
ATOM 2563 C C . ARG A 1 313 ? 0.595 -13.580 23.621 1.00 87.88 313 ARG A C 1
ATOM 2565 O O . ARG A 1 313 ? 0.570 -14.807 23.558 1.00 87.88 313 ARG A O 1
ATOM 2572 N N . PRO A 1 314 ? 1.285 -12.930 24.572 1.00 85.50 314 PRO A N 1
ATOM 2573 C CA . PRO A 1 314 ? 1.918 -13.641 25.677 1.00 85.50 314 PRO A CA 1
ATOM 2574 C C . PRO A 1 314 ? 0.902 -14.492 26.450 1.00 85.50 314 PRO A C 1
ATOM 2576 O O . PRO A 1 314 ? -0.242 -14.065 26.644 1.00 85.50 314 PRO A O 1
ATOM 2579 N N . LEU A 1 315 ? 1.310 -15.676 26.911 1.00 84.19 315 LEU A N 1
ATOM 2580 C CA . LEU A 1 315 ? 0.488 -16.500 27.802 1.00 84.19 315 LEU A CA 1
ATOM 2581 C C . LEU A 1 315 ? 0.218 -15.738 29.106 1.00 84.19 315 LEU A C 1
ATOM 2583 O O . LEU A 1 315 ? 1.127 -15.149 29.692 1.00 84.19 315 LEU A O 1
ATOM 2587 N N . LYS A 1 316 ? -1.038 -15.733 29.553 1.00 83.69 316 LYS A N 1
ATOM 2588 C CA . LYS A 1 316 ? -1.419 -15.171 30.852 1.00 83.69 316 LYS A CA 1
ATOM 2589 C C . LYS A 1 316 ? -1.136 -16.190 31.952 1.00 83.69 316 LYS A C 1
ATOM 2591 O O . LYS A 1 316 ? -1.109 -17.396 31.716 1.00 83.69 316 LYS A O 1
ATOM 2596 N N . GLN A 1 317 ? -0.945 -15.699 33.173 1.00 78.94 317 GLN A N 1
ATOM 2597 C CA . GLN A 1 317 ? -0.739 -16.553 34.339 1.00 78.94 317 GLN A CA 1
ATOM 2598 C C . GLN A 1 317 ? -1.914 -17.535 34.496 1.00 78.94 317 GLN A C 1
ATOM 2600 O O . GLN A 1 317 ? -3.068 -17.118 34.542 1.00 78.94 317 GLN A O 1
ATOM 2605 N N . GLY A 1 318 ? -1.609 -18.835 34.553 1.00 81.19 318 GLY A N 1
ATOM 2606 C CA . GLY A 1 318 ? -2.605 -19.910 34.643 1.00 81.19 318 GLY A CA 1
ATOM 2607 C C . GLY A 1 318 ? -3.101 -20.462 33.299 1.00 81.19 318 GLY A C 1
ATOM 2608 O O . GLY A 1 318 ? -3.811 -21.465 33.296 1.00 81.19 318 GLY A O 1
ATOM 2609 N N . GLU A 1 319 ? -2.718 -19.874 32.160 1.00 83.38 319 GLU A N 1
ATOM 2610 C CA . GLU A 1 319 ? -2.985 -20.469 30.847 1.00 83.38 319 GLU A CA 1
ATOM 2611 C C . GLU A 1 319 ? -1.986 -21.594 30.541 1.00 83.38 319 GLU A C 1
ATOM 2613 O O . GLU A 1 319 ? -0.782 -21.473 30.767 1.00 83.38 319 GLU A O 1
ATOM 2618 N N . VAL A 1 320 ? -2.493 -22.700 29.994 1.00 79.31 320 VAL A N 1
ATOM 2619 C CA . VAL A 1 320 ? -1.663 -23.801 29.488 1.00 79.31 320 VAL A CA 1
ATOM 2620 C C . VAL A 1 320 ? -1.005 -23.430 28.158 1.00 79.31 320 VAL A C 1
ATOM 2622 O O . VAL A 1 320 ? -1.535 -22.625 27.397 1.00 79.31 320 VAL A O 1
ATOM 2625 N N . ILE A 1 321 ? 0.113 -24.086 27.830 1.00 71.00 321 ILE A N 1
ATOM 2626 C CA . ILE A 1 321 ? 0.882 -23.873 26.584 1.00 71.00 321 ILE A CA 1
ATOM 2627 C C . ILE A 1 321 ? 0.020 -24.051 25.314 1.00 71.00 321 ILE A C 1
ATOM 2629 O O . ILE A 1 321 ? 0.308 -23.452 24.284 1.00 71.00 321 ILE A O 1
ATOM 2633 N N . LEU A 1 322 ? -1.068 -24.826 25.391 1.00 74.00 322 LEU A N 1
ATOM 2634 C CA . LEU A 1 322 ? -2.011 -25.065 24.289 1.00 74.00 322 LEU A CA 1
ATOM 2635 C C . LEU A 1 322 ? -3.086 -23.974 24.127 1.00 74.00 322 LEU A C 1
ATOM 2637 O O . LEU A 1 322 ? -3.950 -24.092 23.257 1.00 74.00 322 LEU A O 1
ATOM 2641 N N . ALA A 1 323 ? -3.082 -22.930 24.962 1.00 78.38 323 ALA A N 1
ATOM 2642 C CA . ALA A 1 323 ? -4.018 -21.825 24.820 1.00 78.38 323 ALA A CA 1
ATOM 2643 C C . ALA A 1 323 ? -3.802 -21.115 23.477 1.00 78.38 323 ALA A C 1
ATOM 2645 O O . ALA A 1 323 ? -2.677 -20.818 23.077 1.00 78.38 323 ALA A O 1
ATOM 2646 N N . ASN A 1 324 ? -4.894 -20.815 22.775 1.00 82.00 324 ASN A N 1
ATOM 2647 C CA . ASN A 1 324 ? -4.814 -20.092 21.516 1.00 82.00 324 ASN A CA 1
ATOM 2648 C C . ASN A 1 324 ? -4.393 -18.634 21.767 1.00 82.00 324 ASN A C 1
ATOM 2650 O O . ASN A 1 324 ? -5.183 -17.797 22.209 1.00 82.00 324 ASN A O 1
ATOM 2654 N N . THR A 1 325 ? -3.133 -18.340 21.469 1.00 86.81 325 THR A N 1
ATOM 2655 C CA . THR A 1 325 ? -2.510 -17.020 21.611 1.00 86.81 325 THR A CA 1
ATOM 2656 C C . THR A 1 325 ? -2.528 -16.205 20.322 1.00 86.81 325 THR A C 1
ATOM 2658 O O . THR A 1 325 ? -2.063 -15.062 20.313 1.00 86.81 325 THR A O 1
ATOM 2661 N N . ASN A 1 326 ? -3.095 -16.746 19.240 1.00 90.25 326 ASN A N 1
ATOM 2662 C CA . ASN A 1 326 ? -3.139 -16.057 17.959 1.00 90.25 326 ASN A CA 1
ATOM 2663 C C . ASN A 1 326 ? -3.953 -14.760 18.048 1.00 90.25 326 ASN A C 1
ATOM 2665 O O . ASN A 1 326 ? -4.905 -14.603 18.829 1.00 90.25 326 ASN A O 1
ATOM 2669 N N . SER A 1 327 ? -3.570 -13.798 17.219 1.00 93.38 327 SER A N 1
ATOM 2670 C CA . SER A 1 327 ? -4.396 -12.632 16.962 1.00 93.38 327 SER A CA 1
ATOM 2671 C C . SER A 1 327 ? -5.537 -12.933 15.987 1.00 93.38 327 SER A C 1
ATOM 2673 O O . SER A 1 327 ? -5.586 -13.975 15.336 1.00 93.38 327 SER A O 1
ATOM 2675 N N . TYR A 1 328 ? -6.470 -12.004 15.872 1.00 95.12 328 TYR A N 1
ATOM 2676 C CA . TYR A 1 328 ? -7.547 -12.022 14.894 1.00 95.12 328 TYR A CA 1
ATOM 2677 C C . TYR A 1 328 ? -7.752 -10.596 14.391 1.00 95.12 328 TYR A C 1
ATOM 2679 O O . TYR A 1 328 ? -7.526 -9.664 15.155 1.00 95.12 328 TYR A O 1
ATOM 2687 N N . ILE A 1 329 ? -8.180 -10.415 13.146 1.00 96.62 329 ILE A N 1
ATOM 2688 C CA . ILE A 1 329 ? -8.602 -9.118 12.603 1.00 96.62 329 ILE A CA 1
ATOM 2689 C C . ILE A 1 329 ? -10.086 -9.209 12.272 1.00 96.62 329 ILE A C 1
ATOM 2691 O O . ILE A 1 329 ? -10.503 -10.121 11.563 1.00 96.62 329 ILE A O 1
ATOM 2695 N N . ILE A 1 330 ? -10.897 -8.274 12.756 1.00 96.38 330 ILE A N 1
ATOM 2696 C CA . ILE A 1 330 ? -12.255 -8.094 12.241 1.00 96.38 330 ILE A CA 1
ATOM 2697 C C . ILE A 1 330 ? -12.185 -7.027 11.159 1.00 96.38 330 ILE A C 1
ATOM 2699 O O . ILE A 1 330 ? -11.827 -5.884 11.437 1.00 96.38 330 ILE A O 1
ATOM 2703 N N . SER A 1 331 ? -12.530 -7.432 9.942 1.00 93.88 331 SER A N 1
ATOM 2704 C CA . SER A 1 331 ? -12.670 -6.558 8.789 1.00 93.88 331 SER A CA 1
ATOM 2705 C C . SER A 1 331 ? -13.941 -6.910 8.033 1.00 93.88 331 SER A C 1
ATOM 2707 O O . SER A 1 331 ? -14.303 -8.084 7.929 1.00 93.88 331 SER A O 1
ATOM 2709 N N . PHE A 1 332 ? -14.616 -5.879 7.531 1.00 91.81 332 PHE A N 1
ATOM 2710 C CA . PHE A 1 332 ? -15.763 -6.015 6.630 1.00 91.81 332 PHE A CA 1
ATOM 2711 C C . PHE A 1 332 ? -15.455 -5.476 5.228 1.00 91.81 332 PHE A C 1
ATOM 2713 O O . PHE A 1 332 ? -16.366 -5.332 4.413 1.00 91.81 332 PHE A O 1
ATOM 2720 N N . ASP A 1 333 ? -14.184 -5.172 4.946 1.00 89.94 333 ASP A N 1
ATOM 2721 C CA . ASP A 1 333 ? -13.723 -4.955 3.582 1.00 89.94 333 ASP A CA 1
ATOM 2722 C C . ASP A 1 333 ? -13.596 -6.300 2.857 1.00 89.94 333 ASP A C 1
ATOM 2724 O O . ASP A 1 333 ? -13.029 -7.263 3.370 1.00 89.94 333 ASP A O 1
ATOM 2728 N N . SER A 1 334 ? -14.119 -6.368 1.635 1.00 89.19 334 SER A N 1
ATOM 2729 C CA . SER A 1 334 ? -14.175 -7.622 0.880 1.00 89.19 334 SER A CA 1
ATOM 2730 C C . SER A 1 334 ? -12.800 -8.159 0.467 1.00 89.19 334 SER A C 1
ATOM 2732 O O . SER A 1 334 ? -12.642 -9.372 0.325 1.00 89.19 334 SER A O 1
ATOM 2734 N N . THR A 1 335 ? -11.811 -7.286 0.262 1.00 90.25 335 THR A N 1
ATOM 2735 C CA . THR A 1 335 ? -10.450 -7.676 -0.126 1.00 90.25 335 THR A CA 1
ATOM 2736 C C . THR A 1 335 ? -9.725 -8.245 1.084 1.00 90.25 335 THR A C 1
ATOM 2738 O O . THR A 1 335 ? -9.210 -9.363 1.025 1.00 90.25 335 THR A O 1
ATOM 2741 N N . MET A 1 336 ? -9.762 -7.520 2.203 1.00 91.31 336 MET A N 1
ATOM 2742 C CA . MET A 1 336 ? -9.181 -7.960 3.468 1.00 91.31 336 MET A CA 1
ATOM 2743 C C . MET A 1 336 ? -9.847 -9.242 3.985 1.00 91.31 336 MET A C 1
ATOM 2745 O O . MET A 1 336 ? -9.161 -10.167 4.410 1.00 91.31 336 MET A O 1
ATOM 2749 N N . GLU A 1 337 ? -11.174 -9.359 3.889 1.00 92.06 337 GLU A N 1
ATOM 2750 C CA . GLU A 1 337 ? -11.910 -10.564 4.290 1.00 92.06 337 GLU A CA 1
ATOM 2751 C C . GLU A 1 337 ? -11.479 -11.797 3.477 1.00 92.06 337 GLU A C 1
ATOM 2753 O O . GLU A 1 337 ? -11.221 -12.856 4.056 1.00 92.06 337 GLU A O 1
ATOM 2758 N N . LYS A 1 338 ? -11.354 -11.663 2.148 1.00 92.31 338 LYS A N 1
ATOM 2759 C CA . LYS A 1 338 ? -10.861 -12.742 1.272 1.00 92.31 338 LYS A CA 1
ATOM 2760 C C . LYS A 1 338 ? -9.432 -13.141 1.622 1.00 92.31 338 LYS A C 1
ATOM 2762 O O . LYS A 1 338 ? -9.139 -14.330 1.704 1.00 92.31 338 LYS A O 1
ATOM 2767 N N . TYR A 1 339 ? -8.564 -12.162 1.860 1.00 94.44 339 TYR A N 1
ATOM 2768 C CA . TYR A 1 339 ? -7.191 -12.416 2.277 1.00 94.44 339 TYR A CA 1
ATOM 2769 C C . TYR A 1 339 ? -7.141 -13.173 3.616 1.00 94.44 339 TYR A C 1
ATOM 2771 O O . TYR A 1 339 ? -6.538 -14.243 3.704 1.00 94.44 339 TYR A O 1
ATOM 2779 N N . ILE A 1 340 ? -7.858 -12.687 4.637 1.00 94.38 340 ILE A N 1
ATOM 2780 C CA . ILE A 1 340 ? -7.958 -13.325 5.958 1.00 94.38 340 ILE A CA 1
ATOM 2781 C C . ILE A 1 340 ? -8.483 -14.761 5.844 1.00 94.38 340 ILE A C 1
ATOM 2783 O O . ILE A 1 340 ? -7.991 -15.642 6.549 1.00 94.38 340 ILE A O 1
ATOM 2787 N N . HIS A 1 341 ? -9.458 -15.019 4.968 1.00 92.44 341 HIS A N 1
ATOM 2788 C CA . HIS A 1 341 ? -9.989 -16.365 4.746 1.00 92.44 341 HIS A CA 1
ATOM 2789 C C . HIS A 1 341 ? -8.904 -17.358 4.311 1.00 92.44 341 HIS A C 1
ATOM 2791 O O . HIS A 1 341 ? -8.894 -18.487 4.798 1.00 92.44 341 HIS A O 1
ATOM 2797 N N . ILE A 1 342 ? -7.981 -16.924 3.449 1.00 91.75 342 ILE A N 1
ATOM 2798 C CA . ILE A 1 342 ? -6.881 -17.749 2.938 1.00 91.75 342 ILE A CA 1
ATOM 2799 C C . ILE A 1 342 ? -5.841 -18.000 4.037 1.00 91.75 342 ILE A C 1
ATOM 2801 O O . ILE A 1 342 ? -5.468 -19.144 4.287 1.00 91.75 342 ILE A O 1
ATOM 2805 N N . VAL A 1 343 ? -5.386 -16.946 4.723 1.00 92.69 343 VAL A N 1
ATOM 2806 C CA . VAL A 1 343 ? -4.226 -17.041 5.633 1.00 92.69 343 VAL A CA 1
ATOM 2807 C C . VAL A 1 343 ? -4.584 -17.393 7.079 1.00 92.69 343 VAL A C 1
ATOM 2809 O O . VAL A 1 343 ? -3.721 -17.810 7.857 1.00 92.69 343 VAL A O 1
ATOM 2812 N N . ARG A 1 344 ? -5.847 -17.208 7.481 1.00 91.31 344 ARG A N 1
ATOM 2813 C CA . ARG A 1 344 ? -6.355 -17.551 8.816 1.00 91.31 344 ARG A CA 1
ATOM 2814 C C . ARG A 1 344 ? -7.831 -17.978 8.766 1.00 91.31 344 ARG A C 1
ATOM 2816 O O . ARG A 1 344 ? -8.696 -17.250 9.261 1.00 91.31 344 ARG A O 1
ATOM 2823 N N . PRO A 1 345 ? -8.140 -19.189 8.266 1.00 89.50 345 PRO A N 1
ATOM 2824 C CA . PRO A 1 345 ? -9.517 -19.662 8.102 1.00 89.50 345 PRO A CA 1
ATOM 2825 C C . PRO A 1 345 ? -10.374 -19.587 9.373 1.00 89.50 345 PRO A C 1
ATOM 2827 O O . PRO A 1 345 ? -11.550 -19.251 9.303 1.00 89.50 345 PRO A O 1
ATOM 2830 N N . ASP A 1 346 ? -9.817 -19.813 10.566 1.00 88.44 346 ASP A N 1
ATOM 2831 C CA . ASP A 1 346 ? -10.596 -19.707 11.811 1.00 88.44 346 ASP A CA 1
ATOM 2832 C C . ASP A 1 346 ? -11.059 -18.279 12.133 1.00 88.44 346 ASP A C 1
ATOM 2834 O O . ASP A 1 346 ? -12.075 -18.094 12.805 1.00 88.44 346 ASP A O 1
ATOM 2838 N N . ASN A 1 347 ? -10.372 -17.261 11.611 1.00 92.94 347 ASN 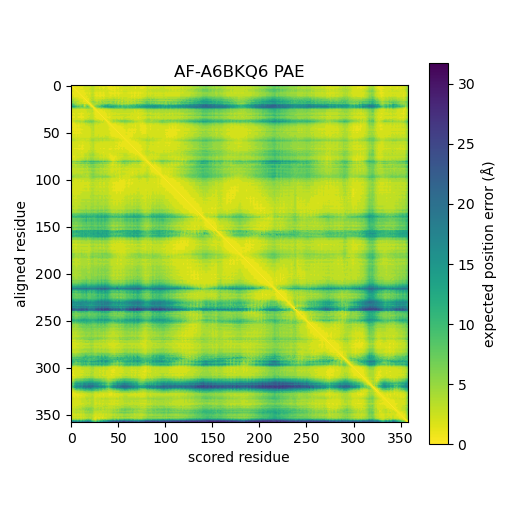A N 1
ATOM 2839 C CA . ASN A 1 347 ? -10.792 -15.869 11.728 1.00 92.94 347 ASN A CA 1
ATOM 2840 C C . ASN A 1 347 ? -12.072 -15.598 10.927 1.00 92.94 347 ASN A C 1
ATOM 2842 O O . ASN A 1 347 ? -12.885 -14.768 11.332 1.00 92.94 347 ASN A O 1
ATOM 2846 N N . ILE A 1 348 ? -12.303 -16.300 9.811 1.00 89.00 348 ILE A N 1
ATOM 2847 C CA . ILE A 1 348 ? -13.495 -16.051 8.990 1.00 89.00 348 ILE A CA 1
ATOM 2848 C C . ILE A 1 348 ? -14.773 -16.438 9.733 1.00 89.00 348 ILE A C 1
ATOM 2850 O O . ILE A 1 348 ? -15.771 -15.728 9.658 1.00 89.00 348 ILE A O 1
ATOM 2854 N N . LYS A 1 349 ? -14.723 -17.507 10.540 1.00 89.25 349 LYS A N 1
ATOM 2855 C CA . LYS A 1 349 ? -15.850 -17.955 11.369 1.00 89.25 349 LYS A CA 1
ATOM 2856 C C . LYS A 1 349 ? -16.271 -16.867 12.351 1.00 89.25 349 LYS A C 1
ATOM 2858 O O . LYS A 1 349 ? -17.445 -16.783 12.696 1.00 89.25 349 LYS A O 1
ATOM 2863 N N . LEU A 1 350 ? -15.323 -16.046 12.804 1.00 91.06 350 LEU A N 1
ATOM 2864 C CA . LEU A 1 350 ? -15.602 -14.899 13.654 1.00 91.06 350 LEU A CA 1
ATOM 2865 C C . LEU A 1 350 ? -16.290 -13.775 12.870 1.00 91.06 350 LEU A C 1
ATOM 2867 O O . LEU A 1 350 ? -17.346 -13.316 13.290 1.00 91.06 350 LEU A O 1
ATOM 2871 N N . ILE A 1 351 ? -15.728 -13.369 11.728 1.00 92.50 351 ILE A N 1
ATOM 2872 C CA . ILE A 1 351 ? -16.276 -12.284 10.895 1.00 92.50 351 ILE A CA 1
ATOM 2873 C C . ILE A 1 351 ? -17.710 -12.610 10.444 1.00 92.50 351 ILE A C 1
ATOM 2875 O O . ILE A 1 351 ? -18.612 -11.785 10.584 1.00 92.50 351 ILE A O 1
ATOM 2879 N N . GLN A 1 352 ? -17.946 -13.839 9.974 1.00 91.31 352 GLN A N 1
ATOM 2880 C CA . GLN A 1 352 ? -19.236 -14.273 9.425 1.00 91.31 352 GLN A CA 1
ATOM 2881 C C . GLN A 1 352 ? -20.383 -14.258 10.443 1.00 91.31 352 GLN A C 1
ATOM 2883 O O . GLN A 1 352 ? -21.533 -14.072 10.053 1.00 91.31 352 GLN A O 1
ATOM 2888 N N . LYS A 1 353 ? -20.103 -14.389 11.750 1.00 91.88 353 LYS A N 1
ATOM 2889 C CA . LYS A 1 353 ? -21.139 -14.274 12.799 1.00 91.88 353 LYS A CA 1
ATOM 2890 C C . LYS A 1 353 ? -21.845 -12.922 12.765 1.00 91.88 353 LYS A C 1
ATOM 2892 O O . LYS A 1 353 ? -23.035 -12.847 13.057 1.00 91.88 353 LYS A O 1
ATOM 2897 N N . PHE A 1 354 ? -21.110 -11.878 12.390 1.00 93.69 354 PHE A N 1
ATOM 2898 C CA . PHE A 1 354 ? -21.589 -10.502 12.405 1.00 93.69 354 PHE A CA 1
ATOM 2899 C C . PHE A 1 354 ? -22.032 -10.008 11.037 1.00 93.69 354 PHE A C 1
ATOM 2901 O O . PHE A 1 354 ? -22.439 -8.855 10.929 1.00 93.69 354 PHE A O 1
ATOM 2908 N N . LYS A 1 355 ? -21.981 -10.845 9.999 1.00 90.81 355 LYS A N 1
ATOM 2909 C CA . LYS A 1 355 ? -22.522 -10.487 8.692 1.00 90.81 355 LYS A CA 1
ATOM 2910 C C . LYS A 1 355 ? -24.013 -10.801 8.642 1.00 90.81 355 LYS A C 1
ATOM 2912 O O . LYS A 1 355 ? -24.481 -11.803 9.190 1.00 90.81 355 LYS A O 1
ATOM 2917 N N . ASN A 1 356 ? -24.775 -9.927 7.996 1.00 82.19 356 ASN A N 1
ATOM 2918 C CA . ASN A 1 356 ? -26.147 -10.254 7.627 1.00 82.19 356 ASN A CA 1
ATOM 2919 C C . ASN A 1 356 ? -26.105 -11.392 6.601 1.00 82.19 356 ASN A C 1
ATOM 2921 O O . ASN A 1 356 ? -25.274 -11.371 5.692 1.00 82.19 356 ASN A O 1
ATOM 2925 N N . LYS A 1 357 ? -26.974 -12.397 6.763 1.00 68.88 357 LYS A N 1
ATOM 2926 C CA . LYS A 1 357 ? -27.189 -13.386 5.702 1.00 68.88 357 LYS A CA 1
ATOM 2927 C C . LYS A 1 357 ? -27.818 -12.631 4.532 1.00 68.88 357 LYS A C 1
ATOM 2929 O O . LYS A 1 357 ? -28.845 -11.988 4.737 1.00 68.88 357 LYS A O 1
ATOM 2934 N N . ILE A 1 358 ? -27.142 -12.646 3.387 1.00 56.56 358 ILE A N 1
ATOM 2935 C CA . ILE A 1 358 ? -27.664 -12.111 2.125 1.00 56.56 358 ILE A CA 1
ATOM 2936 C C . ILE A 1 358 ? -28.623 -13.139 1.543 1.00 56.56 358 ILE A C 1
ATOM 2938 O O . ILE A 1 358 ? -28.253 -14.337 1.569 1.00 56.56 358 ILE A O 1
#

Sequence (358 aa):
MIFLDANAFYSYMGRKNVGLGESAHVKEKELRGYLDSIFDKSLPTSVFIEIMVHFRDDKKRLKQILDFRGEKKLSLFNNIPDYCVSDVEMNCIYHMSDNDLKKYAYQLLNTKIDIESRFSYLFYEITKNLYLEYRLSEMNKFTENQEKGIWEFLGRKEFQENQEVVTNEFKNALKVGYEQGKDQNILKEKYIDVLNDACKVIDLTLAGCAACIENQIDIIEAIQKANAESDSKGFDGLNGTMPGIVSVLQTNIKFLEYAKQRISDMFLKHGYNRYQTDYLKEVMFNAWFDRAQKLKKNDIFDMLCAGCLGYIRPLKQGEVILANTNSYIISFDSTMEKYIHIVRPDNIKLIQKFKNKI